Protein AF-A0A2H5ZM99-F1 (afdb_monomer_lite)

Sequence (221 aa):
MRLRAQGEVVAEQRIDRTLAVAEGAELVFDVREHPAGSQEWIVTVDEDNTIAESNKDNNLQRVPLRPEAPVVTGYTANEATGEIVVEWLPVLRARQYRVYRKSPVSSSFELWTVTTETEVRDARVAEAEQMVYRVTAVDTAGRESEPSSSVVVTSPPAAPTCTGDCDGNDAVTIDELLLGVNIALELRMLRDCSVFDATGDRAVTVDEILLAVSNALNGCP

Radius of gyration: 30.92 Å; chains: 1; bounding box: 66×34×94 Å

Structure (mmCIF, N/CA/C/O backbone):
data_AF-A0A2H5ZM99-F1
#
_entry.id   AF-A0A2H5ZM99-F1
#
loop_
_atom_site.group_PDB
_atom_site.id
_atom_site.type_symbol
_atom_site.label_atom_id
_atom_site.label_alt_id
_atom_site.label_comp_id
_atom_site.label_asym_id
_atom_site.label_entity_id
_atom_site.label_seq_id
_atom_site.pdbx_PDB_ins_code
_atom_site.Cartn_x
_atom_site.Cartn_y
_atom_site.Cartn_z
_atom_site.occupancy
_atom_site.B_iso_or_equiv
_atom_site.auth_seq_id
_atom_site.auth_comp_id
_atom_site.auth_asym_id
_atom_site.auth_atom_id
_atom_site.pdbx_PDB_model_num
ATOM 1 N N . MET A 1 1 ? 19.702 -18.806 -64.105 1.00 28.39 1 MET A N 1
ATOM 2 C CA . MET A 1 1 ? 19.146 -19.470 -62.907 1.00 28.39 1 MET A CA 1
ATOM 3 C C . MET A 1 1 ? 18.706 -18.365 -61.949 1.00 28.39 1 MET A C 1
ATOM 5 O O . MET A 1 1 ? 19.495 -17.458 -61.752 1.00 28.39 1 MET A O 1
ATOM 9 N N . ARG A 1 2 ? 17.419 -18.405 -61.551 1.00 25.66 2 ARG A N 1
ATOM 10 C CA . ARG A 1 2 ? 16.614 -17.613 -60.573 1.00 25.66 2 ARG A CA 1
ATOM 11 C C . ARG A 1 2 ? 17.374 -16.694 -59.580 1.00 25.66 2 ARG A C 1
ATOM 13 O O . ARG A 1 2 ? 18.443 -17.091 -59.155 1.00 25.66 2 ARG A O 1
ATOM 20 N N . LEU A 1 3 ? 16.871 -15.566 -59.051 1.00 23.30 3 LEU A N 1
ATOM 21 C CA . LEU A 1 3 ? 15.601 -14.805 -59.105 1.00 23.30 3 LEU A CA 1
ATOM 22 C C . LEU A 1 3 ? 15.834 -13.426 -58.418 1.00 23.30 3 LEU A C 1
ATOM 24 O O . LEU A 1 3 ? 16.760 -13.284 -57.630 1.00 23.30 3 LEU A O 1
ATOM 28 N N . ARG A 1 4 ? 14.975 -12.445 -58.730 1.00 32.97 4 ARG A N 1
ATOM 29 C CA . ARG A 1 4 ? 14.870 -11.074 -58.176 1.00 32.97 4 ARG A CA 1
ATOM 30 C C . ARG A 1 4 ? 14.599 -11.027 -56.657 1.00 32.97 4 ARG A C 1
ATOM 32 O O . ARG A 1 4 ? 13.906 -11.916 -56.179 1.00 32.97 4 ARG A O 1
ATOM 39 N N . ALA A 1 5 ? 14.934 -9.915 -55.988 1.00 28.06 5 ALA A N 1
ATOM 40 C CA . ALA A 1 5 ? 13.966 -8.891 -55.537 1.00 28.06 5 ALA A CA 1
ATOM 41 C C . ALA A 1 5 ? 14.681 -7.699 -54.866 1.00 28.06 5 ALA A C 1
ATOM 43 O O . ALA A 1 5 ? 15.526 -7.880 -53.997 1.00 28.06 5 ALA A O 1
ATOM 44 N N . GLN A 1 6 ? 14.337 -6.487 -55.307 1.00 41.19 6 GLN A N 1
ATOM 45 C CA . GLN A 1 6 ? 14.613 -5.234 -54.605 1.00 41.19 6 GLN A CA 1
ATOM 46 C C . GLN A 1 6 ? 13.765 -5.228 -53.325 1.00 41.19 6 GLN A C 1
ATOM 48 O O . GLN A 1 6 ? 12.549 -5.383 -53.420 1.00 41.19 6 GLN A O 1
ATOM 53 N N . GLY A 1 7 ? 14.397 -5.117 -52.156 1.00 30.64 7 GLY A N 1
ATOM 54 C CA . GLY A 1 7 ? 13.698 -4.929 -50.885 1.00 30.64 7 GLY A CA 1
ATOM 55 C C . GLY A 1 7 ? 13.264 -3.474 -50.744 1.00 30.64 7 GLY A C 1
ATOM 56 O O . GLY A 1 7 ? 14.087 -2.569 -50.850 1.00 30.64 7 GLY A O 1
ATOM 57 N N . GLU A 1 8 ? 11.965 -3.269 -50.572 1.00 30.25 8 GLU A N 1
ATOM 58 C CA . GLU A 1 8 ? 11.319 -1.980 -50.334 1.00 30.25 8 GLU A CA 1
ATOM 59 C C . GLU A 1 8 ? 11.557 -1.543 -48.879 1.00 30.25 8 GLU A C 1
ATOM 61 O O . GLU A 1 8 ? 11.412 -2.341 -47.953 1.00 30.25 8 GLU A O 1
ATOM 66 N N . VAL A 1 9 ? 11.969 -0.288 -48.679 1.00 30.58 9 VAL A N 1
ATOM 67 C CA . VAL A 1 9 ? 12.222 0.298 -47.354 1.00 30.58 9 VAL A CA 1
ATOM 68 C C . VAL A 1 9 ? 10.881 0.589 -46.682 1.00 30.58 9 VAL A C 1
ATOM 70 O O . VAL A 1 9 ? 10.095 1.374 -47.204 1.00 30.58 9 VAL A O 1
ATOM 73 N N . VAL A 1 10 ? 10.616 -0.039 -45.531 1.00 26.41 10 VAL A N 1
ATOM 74 C CA . VAL A 1 10 ? 9.292 0.016 -44.875 1.00 26.41 10 VAL A CA 1
ATOM 75 C C . VAL A 1 10 ? 9.225 1.016 -43.709 1.00 26.41 10 VAL A C 1
ATOM 77 O O . VAL A 1 10 ? 8.132 1.407 -43.314 1.00 26.41 10 VAL A O 1
ATOM 80 N N . ALA A 1 11 ? 10.362 1.483 -43.180 1.00 28.05 11 ALA A N 1
ATOM 81 C CA . ALA A 1 11 ? 10.431 2.637 -42.277 1.00 28.05 11 ALA A CA 1
ATOM 82 C C . ALA A 1 11 ? 11.878 3.131 -42.105 1.00 28.05 11 ALA A C 1
ATOM 84 O O . ALA A 1 11 ? 12.796 2.328 -41.953 1.00 28.05 11 ALA A O 1
ATOM 85 N N . GLU A 1 12 ? 12.060 4.450 -42.052 1.00 31.36 12 GLU A N 1
ATOM 86 C CA . GLU A 1 12 ? 13.298 5.104 -41.615 1.00 31.36 12 GLU A CA 1
ATOM 87 C C . GLU A 1 12 ? 13.069 5.734 -40.240 1.00 31.36 12 GLU A C 1
ATOM 89 O O . GLU A 1 12 ? 12.118 6.497 -40.054 1.00 31.36 12 GLU A O 1
ATOM 94 N N . GLN A 1 13 ? 13.946 5.459 -39.272 1.00 33.34 13 GLN A N 1
ATOM 95 C CA . GLN A 1 13 ? 13.941 6.174 -37.997 1.00 33.34 13 GLN A CA 1
ATOM 96 C C . GLN A 1 13 ? 15.233 6.974 -37.845 1.00 33.34 13 GLN A C 1
ATOM 98 O O . GLN A 1 13 ? 16.332 6.428 -37.784 1.00 33.34 13 GLN A O 1
ATOM 103 N N . ARG A 1 14 ? 15.079 8.301 -37.801 1.00 33.06 14 ARG A N 1
ATOM 104 C CA . ARG A 1 14 ? 16.175 9.266 -37.674 1.00 33.06 14 ARG A CA 1
ATOM 105 C C . ARG A 1 14 ? 16.726 9.203 -36.252 1.00 33.06 14 ARG A C 1
ATOM 107 O O . ARG A 1 14 ? 16.023 9.568 -35.313 1.00 33.06 14 ARG A O 1
ATOM 114 N N . ILE A 1 15 ? 17.971 8.762 -36.087 1.00 36.91 15 ILE A N 1
ATOM 115 C CA . ILE A 1 15 ? 18.668 8.909 -34.806 1.00 36.91 15 ILE A CA 1
ATOM 116 C C . ILE A 1 15 ? 19.190 10.345 -34.742 1.00 36.91 15 ILE A C 1
ATOM 118 O O . ILE A 1 15 ? 20.049 10.744 -35.528 1.00 36.91 15 ILE A O 1
ATOM 122 N N . ASP A 1 16 ? 18.612 11.137 -33.841 1.00 29.11 16 ASP A N 1
ATOM 123 C CA . ASP A 1 16 ? 19.018 12.519 -33.615 1.00 29.11 16 ASP A CA 1
ATOM 124 C C . ASP A 1 16 ? 20.405 12.558 -32.950 1.00 29.11 16 ASP A C 1
ATOM 126 O O . ASP A 1 16 ? 20.686 11.815 -32.006 1.00 29.11 16 ASP A O 1
ATOM 130 N N . ARG A 1 17 ? 21.281 13.447 -33.433 1.00 35.59 17 ARG A N 1
ATOM 131 C CA . ARG A 1 17 ? 22.669 13.603 -32.955 1.00 35.59 17 ARG A CA 1
ATOM 132 C C . ARG A 1 17 ? 22.750 13.926 -31.462 1.00 35.59 17 ARG A C 1
ATOM 134 O O . ARG A 1 17 ? 23.799 13.743 -30.852 1.00 35.59 17 ARG A O 1
ATOM 141 N N . THR A 1 18 ? 21.662 14.404 -30.874 1.00 33.00 18 THR A N 1
ATOM 142 C CA . THR A 1 18 ? 21.612 14.850 -29.480 1.00 33.00 18 THR A CA 1
ATOM 143 C C . THR A 1 18 ? 21.646 13.702 -28.463 1.00 33.00 18 THR A C 1
ATOM 145 O O . THR A 1 18 ? 21.941 13.939 -27.298 1.00 33.00 18 THR A O 1
ATOM 148 N N . LEU A 1 19 ? 21.452 12.448 -28.891 1.00 34.81 19 LEU A N 1
ATOM 149 C CA . LEU A 1 19 ? 21.652 11.263 -28.040 1.00 34.81 19 LEU A CA 1
ATOM 150 C C . LEU A 1 19 ? 23.131 10.844 -27.901 1.00 34.81 19 LEU A C 1
ATOM 152 O O . LEU A 1 19 ? 23.431 9.882 -27.202 1.00 34.81 19 LEU A O 1
ATOM 156 N N . ALA A 1 20 ? 24.068 11.565 -28.530 1.00 35.84 20 ALA A N 1
ATOM 157 C CA . ALA A 1 20 ? 25.496 11.235 -28.524 1.00 35.84 20 ALA A CA 1
ATOM 158 C C . ALA A 1 20 ? 26.288 11.781 -27.318 1.00 35.84 20 ALA A C 1
ATOM 160 O O . ALA A 1 20 ? 27.516 11.730 -27.330 1.00 35.84 20 ALA A O 1
ATOM 161 N N . VAL A 1 21 ? 25.635 12.310 -26.278 1.00 35.81 21 VAL A N 1
ATOM 162 C CA . VAL A 1 21 ? 26.346 12.792 -25.081 1.00 35.81 21 VAL A CA 1
ATOM 163 C C . VAL A 1 21 ? 25.650 12.325 -23.804 1.00 35.81 21 VAL A C 1
ATOM 165 O O . VAL A 1 21 ? 25.076 13.111 -23.060 1.00 35.81 21 VAL A O 1
ATOM 168 N N . ALA A 1 22 ? 25.735 11.025 -23.536 1.00 32.59 22 ALA A N 1
ATOM 169 C CA . ALA A 1 22 ? 25.641 10.494 -22.182 1.00 32.59 22 ALA A CA 1
ATOM 170 C C . ALA A 1 22 ? 26.851 9.575 -21.953 1.00 32.59 22 ALA A C 1
ATOM 172 O O . ALA A 1 22 ? 26.945 8.490 -22.513 1.00 32.59 22 ALA A O 1
ATOM 173 N N . GLU A 1 23 ? 27.811 10.119 -21.205 1.00 36.12 23 GLU A N 1
ATOM 174 C CA . GLU A 1 23 ? 28.954 9.475 -20.547 1.00 36.12 23 GLU A CA 1
ATOM 175 C C . GLU A 1 23 ? 29.784 8.448 -21.349 1.00 36.12 23 GLU A C 1
ATOM 177 O O . GLU A 1 23 ? 29.642 7.235 -21.232 1.00 36.12 23 GLU A O 1
ATOM 182 N N . GLY A 1 24 ? 30.800 8.963 -22.053 1.00 33.97 24 GLY A N 1
ATOM 183 C CA . GLY A 1 24 ? 32.116 8.309 -22.097 1.00 33.97 24 GLY A CA 1
ATOM 184 C C . GLY A 1 24 ? 32.395 7.278 -23.194 1.00 33.97 24 GLY A C 1
ATOM 185 O O . GLY A 1 24 ? 33.482 6.703 -23.183 1.00 33.97 24 GLY A O 1
ATOM 186 N N . ALA A 1 25 ? 31.500 7.056 -24.157 1.00 30.19 25 ALA A N 1
ATOM 187 C CA . ALA A 1 25 ? 31.782 6.188 -25.303 1.00 30.19 25 ALA A CA 1
ATOM 188 C C . ALA A 1 25 ? 32.231 7.001 -26.530 1.00 30.19 25 ALA A C 1
ATOM 190 O O . ALA A 1 25 ? 31.422 7.614 -27.224 1.00 30.19 25 ALA A O 1
ATOM 191 N N . GLU A 1 26 ? 33.532 6.989 -26.821 1.00 28.53 26 GLU A N 1
ATOM 192 C CA . GLU A 1 26 ? 34.052 7.428 -28.116 1.00 28.53 26 GLU A CA 1
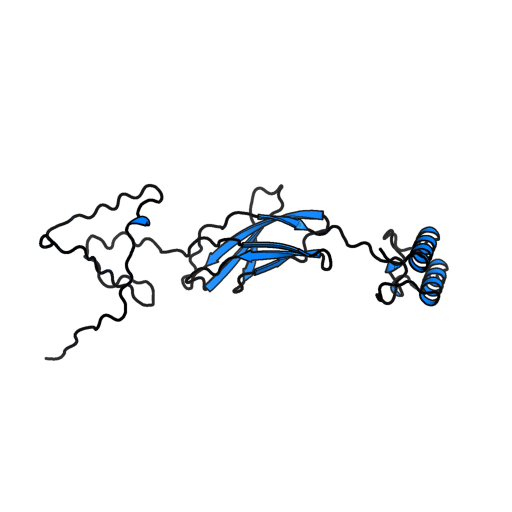ATOM 193 C C . GLU A 1 26 ? 33.723 6.346 -29.157 1.00 28.53 26 GLU A C 1
ATOM 195 O O . GLU A 1 26 ? 34.323 5.271 -29.180 1.00 28.53 26 GLU A O 1
ATOM 200 N N . LEU A 1 27 ? 32.718 6.598 -29.999 1.00 31.20 27 LEU A N 1
ATOM 201 C CA . LEU A 1 27 ? 32.435 5.759 -31.163 1.00 31.20 27 LEU A CA 1
ATOM 202 C C . LEU A 1 27 ? 33.527 6.006 -32.214 1.00 31.20 27 LEU A C 1
ATOM 204 O O . LEU A 1 27 ? 33.481 6.992 -32.950 1.00 31.20 27 LEU A O 1
ATOM 208 N N . VAL A 1 28 ? 34.522 5.120 -32.282 1.00 27.59 28 VAL A N 1
ATOM 209 C CA . VAL A 1 28 ? 35.563 5.166 -33.317 1.00 27.59 28 VAL A CA 1
ATOM 210 C C . VAL A 1 28 ? 35.053 4.442 -34.563 1.00 27.59 28 VAL A C 1
ATOM 212 O O . VAL A 1 28 ? 34.993 3.215 -34.604 1.00 27.59 28 VAL A O 1
ATOM 215 N N . PHE A 1 29 ? 34.683 5.203 -35.591 1.00 34.53 29 PHE A N 1
ATOM 216 C CA . PHE A 1 29 ? 34.381 4.674 -36.922 1.00 34.53 29 PHE A CA 1
ATOM 217 C C . PHE A 1 29 ? 35.650 4.734 -37.783 1.00 34.53 29 PHE A C 1
ATOM 219 O O . PHE A 1 29 ? 36.153 5.826 -38.045 1.00 34.53 29 PHE A O 1
ATOM 226 N N . ASP A 1 30 ? 36.167 3.593 -38.253 1.00 29.06 30 ASP A N 1
ATOM 227 C CA . ASP A 1 30 ? 37.223 3.591 -39.276 1.00 29.06 30 ASP A CA 1
ATOM 228 C C . ASP A 1 30 ? 36.573 3.774 -40.656 1.00 29.06 30 ASP A C 1
ATOM 230 O O . ASP A 1 30 ? 35.928 2.878 -41.209 1.00 29.06 30 ASP A O 1
ATOM 234 N N . VAL A 1 31 ? 36.663 4.998 -41.177 1.00 30.84 31 VAL A N 1
ATOM 235 C CA . VAL A 1 31 ? 36.122 5.376 -42.481 1.00 30.84 31 VAL A CA 1
ATOM 236 C C . VAL A 1 31 ? 37.139 4.997 -43.547 1.00 30.84 31 VAL A C 1
ATOM 238 O O . VAL A 1 31 ? 38.090 5.737 -43.801 1.00 30.84 31 VAL A O 1
ATOM 241 N N . ARG A 1 32 ? 36.906 3.889 -44.251 1.00 32.72 32 ARG A N 1
ATOM 242 C CA . ARG A 1 32 ? 37.523 3.688 -45.566 1.00 32.72 32 ARG A CA 1
ATOM 243 C C . ARG A 1 32 ? 36.476 3.772 -46.669 1.00 32.72 32 ARG A C 1
ATOM 245 O O . ARG A 1 32 ? 35.828 2.799 -47.024 1.00 32.72 32 ARG A O 1
ATOM 252 N N . GLU A 1 33 ? 36.392 5.015 -47.147 1.00 35.78 33 GLU A N 1
ATOM 253 C CA . GLU A 1 33 ? 35.831 5.531 -48.400 1.00 35.78 33 GLU A CA 1
ATOM 254 C C . GLU A 1 33 ? 34.309 5.446 -48.589 1.00 35.78 33 GLU A C 1
ATOM 256 O O . GLU A 1 33 ? 33.767 4.502 -49.154 1.00 35.78 33 GLU A O 1
ATOM 261 N N . HIS A 1 34 ? 33.642 6.546 -48.221 1.00 40.50 34 HIS A N 1
ATOM 262 C CA . HIS A 1 34 ? 32.368 6.963 -48.809 1.00 40.50 34 HIS A CA 1
ATOM 263 C C . HIS A 1 34 ? 32.570 8.255 -49.626 1.00 40.50 34 HIS A C 1
ATOM 265 O O . HIS A 1 34 ? 33.404 9.086 -49.244 1.00 40.50 34 HIS A O 1
ATOM 271 N N . PRO A 1 35 ? 31.829 8.464 -50.733 1.00 35.66 35 PRO A N 1
ATOM 272 C CA . PRO A 1 35 ? 31.931 9.675 -51.540 1.00 35.66 35 PRO A CA 1
ATOM 273 C C . PRO A 1 35 ? 31.523 10.889 -50.703 1.00 35.66 35 PRO A C 1
ATOM 275 O O . PRO A 1 35 ? 30.519 10.858 -49.990 1.00 35.66 35 PRO A O 1
ATOM 278 N N . ALA A 1 36 ? 32.304 11.964 -50.787 1.00 33.16 36 ALA A N 1
ATOM 279 C CA . ALA A 1 36 ? 32.058 13.188 -50.040 1.00 33.16 36 ALA A CA 1
ATOM 280 C C . ALA A 1 36 ? 30.646 13.739 -50.323 1.00 33.16 36 ALA A C 1
ATOM 282 O O . ALA A 1 36 ? 30.368 14.183 -51.436 1.00 33.16 36 ALA A O 1
ATOM 283 N N . GLY A 1 37 ? 29.768 13.727 -49.313 1.00 39.06 37 GLY A N 1
ATOM 284 C CA . GLY A 1 37 ? 28.497 14.459 -49.352 1.00 39.06 37 GLY A CA 1
ATOM 285 C C . GLY A 1 37 ? 27.256 13.752 -48.801 1.00 39.06 37 GLY A C 1
ATOM 286 O O . GLY A 1 37 ? 26.262 14.436 -48.579 1.00 39.06 37 GLY A O 1
ATOM 287 N N . SER A 1 38 ? 27.273 12.442 -48.535 1.00 36.78 38 SER A N 1
ATOM 288 C CA . SER A 1 38 ? 26.118 11.751 -47.933 1.00 36.78 38 SER A CA 1
ATOM 289 C C . SER A 1 38 ? 26.204 11.733 -46.400 1.00 36.78 38 SER A C 1
ATOM 291 O O . SER A 1 38 ? 27.164 11.205 -45.842 1.00 36.78 38 SER A O 1
ATOM 293 N N . GLN A 1 39 ? 25.201 12.295 -45.716 1.00 31.73 39 GLN A N 1
ATOM 294 C CA . GLN A 1 39 ? 25.061 12.287 -44.248 1.00 31.73 39 GLN A CA 1
ATOM 295 C C . GLN A 1 39 ? 24.156 11.150 -43.735 1.00 31.73 39 GLN A C 1
ATOM 297 O O . GLN A 1 39 ? 23.543 11.285 -42.679 1.00 31.73 39 GLN A O 1
ATOM 302 N N . GLU A 1 40 ? 24.040 10.043 -44.465 1.00 31.53 40 GLU A N 1
ATOM 303 C CA . GLU A 1 40 ? 23.114 8.961 -44.118 1.00 31.53 40 GLU A CA 1
ATOM 304 C C . GLU A 1 40 ? 23.852 7.646 -43.881 1.00 31.53 40 GLU A C 1
ATOM 306 O O . GLU A 1 40 ? 24.655 7.203 -44.702 1.00 31.53 40 GLU A O 1
ATOM 311 N N . TRP A 1 41 ? 23.553 7.033 -42.736 1.00 35.66 41 TRP A N 1
ATOM 312 C CA . TRP A 1 41 ? 23.973 5.689 -42.364 1.00 35.66 41 TRP A CA 1
ATOM 313 C C . TRP A 1 41 ? 22.708 4.844 -42.218 1.00 35.66 41 TRP A C 1
ATOM 315 O O . TRP A 1 41 ? 21.824 5.206 -41.443 1.00 35.66 41 TRP A O 1
ATOM 325 N N . ILE A 1 42 ? 22.613 3.731 -42.948 1.00 34.03 42 ILE A N 1
ATOM 326 C CA . ILE A 1 42 ? 21.474 2.807 -42.864 1.00 34.03 42 ILE A CA 1
ATOM 327 C C . ILE A 1 42 ? 21.906 1.600 -42.030 1.00 34.03 42 ILE A C 1
ATOM 329 O O . ILE A 1 42 ? 22.792 0.848 -42.431 1.00 34.03 42 ILE A O 1
ATOM 333 N N . VAL A 1 43 ? 21.274 1.411 -40.871 1.00 39.19 43 VAL A N 1
ATOM 334 C CA . VAL A 1 43 ? 21.374 0.181 -40.075 1.00 39.19 43 VAL A CA 1
ATOM 335 C C . VAL A 1 43 ? 20.012 -0.500 -40.125 1.00 39.19 43 VAL A C 1
ATOM 337 O O . VAL A 1 43 ? 19.015 0.093 -39.722 1.00 39.19 43 VAL A O 1
ATOM 340 N N . THR A 1 44 ? 19.969 -1.738 -40.619 1.00 33.47 44 THR A N 1
ATOM 341 C CA . THR A 1 44 ? 18.736 -2.539 -40.665 1.00 33.47 44 THR A CA 1
ATOM 342 C C . THR A 1 44 ? 18.712 -3.466 -39.451 1.00 33.47 44 THR A C 1
ATOM 344 O O . THR A 1 44 ? 19.674 -4.200 -39.216 1.00 33.47 44 THR A O 1
ATOM 347 N N . VAL A 1 45 ? 17.644 -3.394 -38.655 1.00 37.16 45 VAL A N 1
ATOM 348 C CA . VAL A 1 45 ? 17.425 -4.221 -37.459 1.00 37.16 45 VAL A CA 1
ATOM 349 C C . VAL A 1 45 ? 16.189 -5.080 -37.711 1.00 37.16 45 VAL A C 1
ATOM 351 O O . VAL A 1 45 ? 15.128 -4.529 -37.999 1.00 37.16 45 VAL A O 1
ATOM 354 N N . ASP A 1 46 ? 16.320 -6.403 -37.615 1.00 35.22 46 ASP A N 1
ATOM 355 C CA . ASP A 1 46 ? 15.196 -7.328 -37.825 1.00 35.22 46 ASP A CA 1
ATOM 356 C C . ASP A 1 46 ? 14.198 -7.307 -36.645 1.00 35.22 46 ASP A C 1
ATOM 358 O O . ASP A 1 46 ? 14.517 -6.801 -35.564 1.00 35.22 46 ASP A O 1
ATOM 362 N N . GLU A 1 47 ? 13.008 -7.909 -36.818 1.00 35.59 47 GLU A N 1
ATOM 363 C CA . GLU A 1 47 ? 11.944 -8.008 -35.790 1.00 35.59 47 GLU A CA 1
ATOM 364 C C . GLU A 1 47 ? 12.430 -8.631 -34.463 1.00 35.59 47 GLU A C 1
ATOM 366 O O . GLU A 1 47 ? 11.929 -8.289 -33.391 1.00 35.59 47 GLU A O 1
ATOM 371 N N . ASP A 1 48 ? 13.482 -9.452 -34.527 1.00 36.12 48 ASP A N 1
ATOM 372 C CA . ASP A 1 48 ? 14.118 -10.120 -33.386 1.00 36.12 48 ASP A CA 1
ATOM 373 C C . ASP A 1 48 ? 15.322 -9.351 -32.805 1.00 36.12 48 ASP A C 1
ATOM 375 O O . ASP A 1 48 ? 16.079 -9.872 -31.980 1.00 36.12 48 ASP A O 1
ATOM 379 N N . ASN A 1 49 ? 15.540 -8.100 -33.225 1.00 40.50 49 ASN A N 1
ATOM 380 C CA . ASN A 1 49 ? 16.670 -7.267 -32.803 1.00 40.50 49 ASN A CA 1
ATOM 381 C C . ASN A 1 49 ? 18.045 -7.890 -33.141 1.00 40.50 49 ASN A C 1
ATOM 383 O O . ASN A 1 49 ? 19.045 -7.679 -32.441 1.00 40.50 49 ASN A O 1
ATOM 387 N N . THR A 1 50 ? 18.107 -8.661 -34.229 1.00 37.59 50 THR A N 1
ATOM 388 C CA . THR A 1 50 ? 19.345 -9.171 -34.820 1.00 37.59 50 THR A CA 1
ATOM 389 C C . THR A 1 50 ? 19.839 -8.235 -35.920 1.00 37.59 50 THR A C 1
ATOM 391 O O . THR A 1 50 ? 19.087 -7.831 -36.797 1.00 37.59 50 THR A O 1
ATOM 394 N N . ILE A 1 51 ? 21.123 -7.870 -35.860 1.00 42.44 51 ILE A N 1
ATOM 395 C CA . ILE A 1 51 ? 21.813 -7.141 -36.933 1.00 42.44 51 ILE A CA 1
ATOM 396 C C . ILE A 1 51 ? 22.202 -8.178 -37.992 1.00 42.44 51 ILE A C 1
ATOM 398 O O . ILE A 1 51 ? 23.101 -8.987 -37.734 1.00 42.44 51 ILE A O 1
ATOM 402 N N . ALA A 1 52 ? 21.504 -8.201 -39.131 1.00 38.62 52 ALA A N 1
ATOM 403 C CA . ALA A 1 52 ? 21.748 -9.197 -40.173 1.00 38.62 52 ALA A CA 1
ATOM 404 C C . ALA A 1 52 ? 22.977 -8.883 -41.033 1.00 38.62 52 ALA A C 1
ATOM 406 O O . ALA A 1 52 ? 23.713 -9.809 -41.357 1.00 38.62 52 ALA A O 1
ATOM 407 N N . GLU A 1 53 ? 23.290 -7.620 -41.341 1.00 39.22 53 GLU A N 1
ATOM 408 C CA . GLU A 1 53 ? 24.482 -7.304 -42.142 1.00 39.22 53 GLU A CA 1
ATOM 409 C C . GLU A 1 53 ? 25.146 -5.992 -41.701 1.00 39.22 53 GLU A C 1
ATOM 411 O O . GLU A 1 53 ? 24.759 -4.895 -42.090 1.00 39.22 53 GLU A O 1
ATOM 416 N N . SER A 1 54 ? 26.195 -6.126 -40.887 1.00 36.28 54 SER A N 1
ATOM 417 C CA . SER A 1 54 ? 27.244 -5.120 -40.713 1.00 36.28 54 SER A CA 1
ATOM 418 C C . SER A 1 54 ? 28.578 -5.818 -40.974 1.00 36.28 54 SER A C 1
ATOM 420 O O . SER A 1 54 ? 28.750 -6.987 -40.614 1.00 36.28 54 SER A O 1
ATOM 422 N N . ASN A 1 55 ? 29.469 -5.133 -41.688 1.00 38.38 55 ASN A N 1
ATOM 423 C CA . ASN A 1 55 ? 30.767 -5.610 -42.167 1.00 38.38 55 ASN A CA 1
ATOM 424 C C . ASN A 1 55 ? 31.532 -6.487 -41.139 1.00 38.38 55 ASN A C 1
ATOM 426 O O . ASN A 1 55 ? 31.435 -6.328 -39.923 1.00 38.38 55 ASN A O 1
ATOM 430 N N . LYS A 1 56 ? 32.297 -7.464 -41.644 1.00 41.56 56 LYS A N 1
ATOM 431 C CA . LYS A 1 56 ? 32.895 -8.565 -40.859 1.00 41.56 56 LYS A CA 1
ATOM 432 C C . LYS A 1 56 ? 33.798 -8.136 -39.689 1.00 41.56 56 LYS A C 1
ATOM 434 O O . LYS A 1 56 ? 34.030 -8.963 -38.812 1.00 41.56 56 LYS A O 1
ATOM 439 N N . ASP A 1 57 ? 34.226 -6.874 -39.648 1.00 42.50 57 ASP A N 1
ATOM 440 C CA . ASP A 1 57 ? 35.128 -6.336 -38.627 1.00 42.50 57 ASP A CA 1
ATOM 441 C C . ASP A 1 57 ? 34.454 -5.370 -37.623 1.00 42.50 57 ASP A C 1
ATOM 443 O O . ASP A 1 57 ? 35.026 -5.129 -36.565 1.00 42.50 57 ASP A O 1
ATOM 447 N N . ASN A 1 58 ? 33.222 -4.881 -37.861 1.00 40.03 58 ASN A N 1
ATOM 448 C CA . ASN A 1 58 ? 32.473 -4.043 -36.895 1.00 40.03 58 ASN A CA 1
ATOM 449 C C . ASN A 1 58 ? 31.359 -4.811 -36.154 1.00 40.03 58 ASN A C 1
ATOM 451 O O . ASN A 1 58 ? 30.589 -4.248 -35.382 1.00 40.03 58 ASN A O 1
ATOM 455 N N . ASN A 1 59 ? 31.258 -6.123 -36.371 1.00 41.44 59 ASN A N 1
ATOM 456 C CA . ASN A 1 59 ? 30.211 -6.961 -35.780 1.00 41.44 59 ASN A CA 1
ATOM 457 C C . ASN A 1 59 ? 30.620 -7.600 -34.431 1.00 41.44 59 ASN A C 1
ATOM 459 O O . ASN A 1 59 ? 29.967 -8.531 -33.957 1.00 41.44 59 ASN A O 1
ATOM 463 N N . LEU A 1 60 ? 31.714 -7.134 -33.811 1.00 40.69 60 LEU A N 1
ATOM 464 C CA . LEU A 1 60 ? 32.261 -7.714 -32.575 1.00 40.69 60 LEU A CA 1
ATOM 465 C C . LEU A 1 60 ? 31.760 -7.063 -31.278 1.00 40.69 60 LEU A C 1
ATOM 467 O O . LEU A 1 60 ? 31.993 -7.620 -30.207 1.00 40.69 60 LEU A O 1
ATOM 471 N N . GLN A 1 61 ? 31.009 -5.961 -31.336 1.00 39.06 61 GLN A N 1
ATOM 472 C CA . GLN A 1 61 ? 30.297 -5.440 -30.166 1.00 39.06 61 GLN A CA 1
ATOM 473 C C . GLN A 1 61 ? 28.793 -5.399 -30.413 1.00 39.06 61 GLN A C 1
ATOM 475 O O . GLN A 1 61 ? 28.208 -4.393 -30.802 1.00 39.06 61 GLN A O 1
ATOM 480 N N . ARG A 1 62 ? 28.136 -6.518 -30.104 1.00 46.16 62 ARG A N 1
ATOM 481 C CA . ARG A 1 62 ? 26.708 -6.497 -29.793 1.00 46.16 62 ARG A CA 1
ATOM 482 C C . ARG A 1 62 ? 26.552 -5.828 -28.432 1.00 46.16 62 ARG A C 1
ATOM 484 O O . ARG A 1 62 ? 26.706 -6.496 -27.415 1.00 46.16 62 ARG A O 1
ATOM 491 N N . VAL A 1 63 ? 26.256 -4.530 -28.400 1.00 48.78 63 VAL A N 1
ATOM 492 C CA . VAL A 1 63 ? 25.718 -3.908 -27.184 1.00 48.78 63 VAL A CA 1
ATOM 493 C C . VAL A 1 63 ? 24.289 -4.430 -27.034 1.00 48.78 63 VAL A C 1
ATOM 495 O O . VAL A 1 63 ? 23.458 -4.175 -27.910 1.00 48.78 63 VAL A O 1
ATOM 498 N N . PRO A 1 64 ? 23.966 -5.215 -25.992 1.00 52.81 64 PRO A N 1
ATOM 499 C CA . PRO A 1 64 ? 22.597 -5.648 -25.783 1.00 52.81 64 PRO A CA 1
ATOM 500 C C . PRO A 1 64 ? 21.768 -4.404 -25.468 1.00 52.81 64 PRO A C 1
ATOM 502 O O . PRO A 1 64 ? 21.935 -3.809 -24.406 1.00 52.81 64 PRO A O 1
ATOM 505 N N . LEU A 1 65 ? 20.886 -4.012 -26.388 1.00 67.31 65 LEU A N 1
ATOM 506 C CA . LEU A 1 65 ? 19.894 -2.971 -26.132 1.00 67.31 65 LEU A CA 1
ATOM 507 C C . LEU A 1 65 ? 18.957 -3.469 -25.023 1.00 67.31 65 LEU A C 1
ATOM 509 O O . LEU A 1 65 ? 18.091 -4.302 -25.277 1.00 67.31 65 LEU A O 1
ATOM 513 N N . ARG A 1 66 ? 19.190 -3.032 -23.785 1.00 80.88 66 ARG A N 1
ATOM 514 C CA . ARG A 1 66 ? 18.259 -3.220 -22.665 1.00 80.88 66 ARG A CA 1
ATOM 515 C C . ARG A 1 66 ? 17.126 -2.192 -22.787 1.00 80.88 66 ARG A C 1
ATOM 517 O O . ARG A 1 66 ? 17.341 -1.153 -23.414 1.00 80.88 66 ARG A O 1
ATOM 524 N N . PRO A 1 67 ? 15.946 -2.447 -22.200 1.00 88.81 67 PRO A N 1
ATOM 525 C CA . PRO A 1 67 ? 14.932 -1.409 -22.042 1.00 88.81 67 PRO A CA 1
ATOM 526 C C . PRO A 1 67 ? 15.479 -0.200 -21.280 1.00 88.81 67 PRO A C 1
ATOM 528 O O . PRO A 1 67 ? 16.406 -0.332 -20.475 1.00 88.81 67 PRO A O 1
ATOM 531 N N . GLU A 1 68 ? 14.872 0.963 -21.498 1.00 88.69 68 GLU A N 1
ATOM 532 C CA . GLU A 1 68 ? 15.148 2.152 -20.692 1.00 88.69 68 GLU A CA 1
ATOM 533 C C . GLU A 1 68 ? 14.678 1.953 -19.244 1.00 88.69 68 GLU A C 1
ATOM 535 O O . GLU A 1 68 ? 13.760 1.172 -18.968 1.00 88.69 68 GLU A O 1
ATOM 540 N N . ALA A 1 69 ? 15.321 2.652 -18.306 1.00 95.50 69 ALA A N 1
ATOM 541 C CA . ALA A 1 69 ? 14.883 2.653 -16.917 1.00 95.50 69 ALA A CA 1
ATOM 542 C C . ALA A 1 69 ? 13.467 3.258 -16.818 1.00 95.50 69 ALA A C 1
ATOM 544 O O . ALA A 1 69 ? 13.231 4.333 -17.376 1.00 95.50 69 ALA A O 1
ATOM 545 N N . PRO A 1 70 ? 12.522 2.615 -16.108 1.00 98.00 70 PRO A N 1
ATOM 546 C CA . PRO A 1 70 ? 11.202 3.189 -15.881 1.00 98.00 70 PRO A CA 1
ATOM 547 C C . PRO A 1 70 ? 11.273 4.549 -15.178 1.00 98.00 70 PRO A C 1
ATOM 549 O O . PRO A 1 70 ? 12.094 4.763 -14.283 1.00 98.00 70 PRO A O 1
ATOM 552 N N . VAL A 1 71 ? 10.352 5.445 -15.531 1.00 97.69 71 VAL A N 1
ATOM 553 C CA . VAL A 1 71 ? 10.168 6.731 -14.849 1.00 97.69 71 VAL A CA 1
ATOM 554 C C . VAL A 1 71 ? 8.945 6.624 -13.949 1.00 97.69 71 VAL A C 1
ATOM 556 O O . VAL A 1 71 ? 7.826 6.525 -14.448 1.00 97.69 71 VAL A O 1
ATOM 559 N N . VAL A 1 72 ? 9.160 6.636 -12.632 1.00 98.00 72 VAL A N 1
ATOM 560 C CA . VAL A 1 72 ? 8.072 6.678 -11.643 1.00 98.00 72 VAL A CA 1
ATOM 561 C C . VAL A 1 72 ? 7.394 8.045 -11.723 1.00 98.00 72 VAL A C 1
ATOM 563 O O . VAL A 1 72 ? 8.054 9.074 -11.587 1.00 98.00 72 VAL A O 1
ATOM 566 N N . THR A 1 73 ? 6.088 8.056 -11.975 1.00 96.88 73 THR A N 1
ATOM 567 C CA . THR A 1 73 ? 5.286 9.274 -12.181 1.00 96.88 73 THR A CA 1
ATOM 568 C C . THR A 1 73 ? 4.513 9.686 -10.948 1.00 96.88 73 THR A C 1
ATOM 570 O O . THR A 1 73 ? 4.202 10.865 -10.789 1.00 96.88 73 THR A O 1
ATOM 573 N N . GLY A 1 74 ? 4.205 8.728 -10.080 1.00 93.69 74 GLY A N 1
ATOM 574 C CA . GLY A 1 74 ? 3.385 8.964 -8.911 1.00 93.69 74 GLY A CA 1
ATOM 575 C C . GLY A 1 74 ? 3.535 7.862 -7.881 1.00 93.69 74 GLY A C 1
ATOM 576 O O . GLY A 1 74 ? 3.910 6.727 -8.181 1.00 93.69 74 GLY A O 1
ATOM 577 N N . TYR A 1 75 ? 3.238 8.230 -6.646 1.00 96.00 75 TYR A N 1
ATOM 578 C CA . TYR A 1 75 ? 2.947 7.291 -5.584 1.00 96.00 75 TYR A CA 1
ATOM 579 C C . TYR A 1 75 ? 1.851 7.885 -4.706 1.00 96.00 75 TYR A C 1
ATOM 581 O O . TYR A 1 75 ? 1.777 9.104 -4.534 1.00 96.00 75 TYR A O 1
ATOM 589 N N . THR A 1 76 ? 0.994 7.032 -4.162 1.00 94.56 76 THR A N 1
ATOM 590 C CA . THR A 1 76 ? -0.056 7.430 -3.223 1.00 94.56 76 THR A CA 1
ATOM 591 C C . THR A 1 76 ? -0.089 6.472 -2.042 1.00 94.56 76 THR A C 1
ATOM 593 O O . THR A 1 76 ? 0.331 5.322 -2.147 1.00 94.56 76 THR A O 1
ATOM 596 N N . ALA A 1 77 ? -0.560 6.979 -0.911 1.00 93.38 77 ALA A N 1
ATOM 597 C CA . ALA A 1 77 ? -0.864 6.230 0.295 1.00 93.38 77 ALA A CA 1
ATOM 598 C C . ALA A 1 77 ? -2.359 6.442 0.554 1.00 93.38 77 ALA A C 1
ATOM 600 O O . ALA A 1 77 ? -2.783 7.566 0.819 1.00 93.38 77 ALA A O 1
ATOM 601 N N . ASN A 1 78 ? -3.167 5.403 0.365 1.00 87.88 78 ASN A N 1
ATOM 602 C CA . ASN A 1 78 ? -4.616 5.492 0.472 1.00 87.88 78 ASN A CA 1
ATOM 603 C C . ASN A 1 78 ? -5.039 5.375 1.938 1.00 87.88 78 ASN A C 1
ATOM 605 O O . ASN A 1 78 ? -4.983 4.290 2.505 1.00 87.88 78 ASN A O 1
ATOM 609 N N . GLU A 1 79 ? -5.489 6.476 2.536 1.00 84.88 79 GLU A N 1
ATOM 610 C CA . GLU A 1 79 ? -5.915 6.519 3.943 1.00 84.88 79 GLU A CA 1
ATOM 611 C C . GLU A 1 79 ? -7.144 5.646 4.242 1.00 84.88 79 GLU A C 1
ATOM 613 O O . GLU A 1 79 ? -7.297 5.184 5.365 1.00 84.88 79 GLU A O 1
ATOM 618 N N . ALA A 1 80 ? -7.996 5.373 3.248 1.00 78.00 80 ALA A N 1
ATOM 619 C CA . ALA A 1 80 ? -9.187 4.545 3.436 1.00 78.00 80 ALA A CA 1
ATOM 620 C C . ALA A 1 80 ? -8.880 3.041 3.400 1.00 78.00 80 ALA A C 1
ATOM 622 O O . ALA A 1 80 ? -9.566 2.257 4.049 1.00 78.00 80 ALA A O 1
ATOM 623 N N . THR A 1 81 ? -7.883 2.622 2.614 1.00 80.25 81 THR A N 1
ATOM 624 C CA . THR A 1 81 ? -7.554 1.194 2.436 1.00 80.25 81 THR A CA 1
ATOM 625 C C . THR A 1 81 ? -6.233 0.775 3.078 1.00 80.25 81 THR A C 1
ATOM 627 O O . THR A 1 81 ? -5.959 -0.419 3.152 1.00 80.25 81 THR A O 1
ATOM 630 N N . GLY A 1 82 ? -5.395 1.725 3.504 1.00 82.38 82 GLY A N 1
ATOM 631 C CA . GLY A 1 82 ? -4.026 1.475 3.970 1.00 82.38 82 GLY A CA 1
ATOM 632 C C . GLY A 1 82 ? -3.032 1.148 2.844 1.00 82.38 82 GLY A C 1
ATOM 633 O O . GLY A 1 82 ? -1.861 0.875 3.101 1.00 82.38 82 GLY A O 1
ATOM 634 N N . GLU A 1 83 ? -3.462 1.161 1.578 1.00 90.94 83 GLU A N 1
ATOM 635 C CA . GLU A 1 83 ? -2.647 0.688 0.456 1.00 90.94 83 GLU A CA 1
ATOM 636 C C . GLU A 1 83 ? -1.682 1.753 -0.070 1.00 90.94 83 GLU A C 1
ATOM 638 O O . GLU A 1 83 ? -2.059 2.903 -0.303 1.00 90.94 83 GLU A O 1
ATOM 643 N N . ILE A 1 84 ? -0.447 1.345 -0.367 1.00 95.69 84 ILE A N 1
ATOM 644 C CA . ILE A 1 84 ? 0.489 2.161 -1.146 1.00 95.69 84 ILE A CA 1
ATOM 645 C C . ILE A 1 84 ? 0.355 1.810 -2.628 1.00 95.69 84 ILE A C 1
ATOM 647 O O . ILE A 1 84 ? 0.459 0.644 -3.000 1.00 95.69 84 ILE A O 1
ATOM 651 N N . VAL A 1 85 ? 0.196 2.812 -3.490 1.00 96.88 85 VAL A N 1
ATOM 652 C CA . VAL A 1 85 ? 0.224 2.647 -4.950 1.00 96.88 85 VAL A CA 1
ATOM 653 C C . VAL A 1 85 ? 1.470 3.323 -5.503 1.00 96.88 85 VAL A C 1
ATOM 655 O O . VAL A 1 85 ? 1.765 4.455 -5.129 1.00 96.88 85 VAL A O 1
ATOM 658 N N . VAL A 1 86 ? 2.198 2.654 -6.396 1.00 98.31 86 VAL A N 1
ATOM 659 C CA . VAL A 1 86 ? 3.334 3.236 -7.133 1.00 98.31 86 VAL A CA 1
ATOM 660 C C . VAL A 1 86 ? 3.084 3.074 -8.626 1.00 98.31 86 VAL A C 1
ATOM 662 O O . VAL A 1 86 ? 2.780 1.973 -9.078 1.00 98.31 86 VAL A O 1
ATOM 665 N N . GLU A 1 87 ? 3.239 4.158 -9.382 1.00 98.38 87 GLU A N 1
ATOM 666 C CA . GLU A 1 87 ? 2.905 4.247 -10.808 1.00 98.38 87 GLU A CA 1
ATOM 667 C C . GLU A 1 87 ? 4.107 4.726 -11.626 1.00 98.38 87 GLU A C 1
ATOM 669 O O . GLU A 1 87 ? 4.903 5.555 -11.172 1.00 98.38 87 GLU A O 1
ATOM 674 N N . TRP A 1 88 ? 4.244 4.230 -12.854 1.00 98.50 88 TRP A N 1
ATOM 675 C CA . TRP A 1 88 ? 5.324 4.617 -13.764 1.00 98.50 88 TRP A CA 1
ATOM 676 C C . TRP A 1 88 ? 4.859 4.717 -15.218 1.00 98.50 88 TRP A C 1
ATOM 678 O O . TRP A 1 88 ? 3.804 4.216 -15.595 1.00 98.50 88 TRP A O 1
ATOM 688 N N . LEU A 1 89 ? 5.665 5.359 -16.067 1.00 97.56 89 LEU A N 1
ATOM 689 C CA . LEU A 1 89 ? 5.396 5.400 -17.506 1.00 97.56 89 LEU A CA 1
ATOM 690 C C . LEU A 1 89 ? 5.645 4.038 -18.174 1.00 97.56 89 LEU A C 1
ATOM 692 O O . LEU A 1 89 ? 6.613 3.349 -17.829 1.00 97.56 89 LEU A O 1
ATOM 696 N N . PRO A 1 90 ? 4.844 3.667 -19.192 1.00 94.69 90 PRO A N 1
ATOM 697 C CA . PRO A 1 90 ? 5.142 2.510 -20.019 1.00 94.69 90 PRO A CA 1
ATOM 698 C C . PRO A 1 90 ? 6.507 2.676 -20.702 1.00 94.69 90 PRO A C 1
ATOM 700 O O . PRO A 1 90 ? 6.847 3.746 -21.202 1.00 94.69 90 PRO A O 1
ATOM 703 N N . VAL A 1 91 ? 7.282 1.593 -20.747 1.00 93.00 91 VAL A N 1
ATOM 704 C CA . VAL A 1 91 ? 8.627 1.554 -21.328 1.00 93.00 91 VAL A CA 1
ATOM 705 C C . VAL A 1 91 ? 8.527 0.810 -22.648 1.00 93.00 91 VAL A C 1
ATOM 707 O O . VAL A 1 91 ? 8.010 -0.309 -22.710 1.00 93.00 91 VAL A O 1
ATOM 710 N N . LEU A 1 92 ? 9.014 1.428 -23.722 1.00 85.81 92 LEU A N 1
ATOM 711 C CA . LEU A 1 92 ? 8.984 0.827 -25.049 1.00 85.81 92 LEU A CA 1
ATOM 712 C C . LEU A 1 92 ? 9.707 -0.531 -25.031 1.00 85.81 92 LEU A C 1
ATOM 714 O O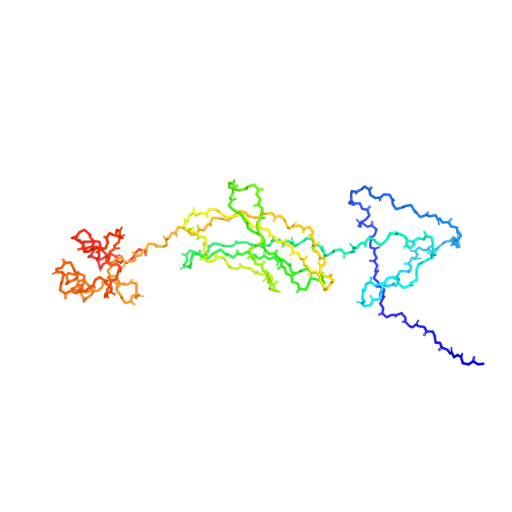 . LEU A 1 92 ? 10.811 -0.646 -24.503 1.00 85.81 92 LEU A O 1
ATOM 718 N N . ARG A 1 93 ? 9.086 -1.557 -25.629 1.00 78.88 93 ARG A N 1
ATOM 719 C CA . ARG A 1 93 ? 9.583 -2.952 -25.678 1.00 78.88 93 ARG A CA 1
ATOM 720 C C . ARG A 1 93 ? 9.670 -3.671 -24.321 1.00 78.88 93 ARG A C 1
ATOM 722 O O . ARG A 1 93 ? 10.148 -4.805 -24.284 1.00 78.88 93 ARG A O 1
ATOM 729 N N . ALA A 1 94 ? 9.174 -3.087 -23.230 1.00 91.69 94 ALA A N 1
ATOM 730 C CA . ALA A 1 94 ? 9.005 -3.825 -21.984 1.00 91.69 94 ALA A CA 1
ATOM 731 C C . ALA A 1 94 ? 7.876 -4.856 -22.135 1.00 91.69 94 ALA A C 1
ATOM 733 O O . ALA A 1 94 ? 6.759 -4.535 -22.535 1.00 91.69 94 ALA A O 1
ATOM 734 N N . ARG A 1 95 ? 8.176 -6.117 -21.818 1.00 94.25 95 ARG A N 1
ATOM 735 C CA . ARG A 1 95 ? 7.201 -7.210 -21.741 1.00 94.25 95 ARG A CA 1
ATOM 736 C C . ARG A 1 95 ? 6.557 -7.292 -20.360 1.00 94.25 95 ARG A C 1
ATOM 738 O O . ARG A 1 95 ? 5.413 -7.735 -20.258 1.00 94.25 95 ARG A O 1
ATOM 745 N N . GLN A 1 96 ? 7.317 -6.920 -19.332 1.00 98.12 96 GLN A N 1
ATOM 746 C CA . GLN A 1 96 ? 6.924 -6.905 -17.927 1.00 98.12 96 GLN A CA 1
ATOM 747 C C . GLN A 1 96 ? 7.828 -5.951 -17.132 1.00 98.12 96 GLN A C 1
ATOM 749 O O . GLN A 1 96 ? 8.874 -5.511 -17.615 1.00 98.12 96 GLN A O 1
ATOM 754 N N . TYR A 1 97 ? 7.458 -5.719 -15.881 1.00 98.75 97 TYR A N 1
ATOM 755 C CA . TYR A 1 97 ? 8.181 -4.928 -14.900 1.00 98.75 97 TYR A CA 1
ATOM 756 C C . TYR A 1 97 ? 8.508 -5.766 -13.676 1.00 98.75 97 TYR A C 1
ATOM 758 O O . TYR A 1 97 ? 7.709 -6.607 -13.260 1.00 98.75 97 TYR A O 1
ATOM 766 N N . ARG A 1 98 ? 9.674 -5.523 -13.081 1.00 98.75 98 ARG A N 1
ATOM 767 C CA . ARG A 1 98 ? 10.034 -6.056 -11.766 1.00 98.75 98 ARG A CA 1
ATOM 768 C C . ARG A 1 98 ? 10.007 -4.918 -10.764 1.00 98.75 98 ARG A C 1
ATOM 770 O O . ARG A 1 98 ? 10.684 -3.908 -10.946 1.00 98.75 98 ARG A O 1
ATOM 777 N N . VAL A 1 99 ? 9.233 -5.097 -9.704 1.00 98.69 99 VAL A N 1
ATOM 778 C CA . VAL A 1 99 ? 9.144 -4.136 -8.611 1.00 98.69 99 VAL A CA 1
ATOM 779 C C . VAL A 1 99 ? 9.972 -4.661 -7.457 1.00 98.69 99 VAL A C 1
ATOM 781 O O . VAL A 1 99 ? 9.766 -5.773 -6.961 1.00 98.69 99 VAL A O 1
ATOM 784 N N . TYR A 1 100 ? 10.904 -3.829 -7.020 1.00 98.62 100 TYR A N 1
ATOM 785 C CA . TYR A 1 100 ? 11.746 -4.094 -5.875 1.00 98.62 100 TYR A CA 1
ATOM 786 C C . TYR A 1 100 ? 11.325 -3.206 -4.718 1.00 98.62 100 TYR A C 1
ATOM 788 O O . TYR A 1 100 ? 11.041 -2.023 -4.923 1.00 98.62 100 TYR A O 1
ATOM 796 N N . ARG A 1 101 ? 11.359 -3.747 -3.500 1.00 97.75 101 ARG A N 1
ATOM 797 C CA . ARG A 1 101 ? 11.129 -2.956 -2.290 1.00 97.75 101 ARG A CA 1
ATOM 798 C C . ARG A 1 101 ? 12.142 -3.274 -1.198 1.00 97.75 101 ARG A C 1
ATOM 800 O O . ARG A 1 101 ? 12.777 -4.329 -1.223 1.00 97.75 101 ARG A O 1
ATOM 807 N N . LYS A 1 102 ? 12.308 -2.354 -0.251 1.00 98.00 102 LYS A N 1
ATOM 808 C CA . LYS A 1 102 ? 13.077 -2.564 0.981 1.00 98.00 102 LYS A CA 1
ATOM 809 C C . LYS A 1 102 ? 12.618 -1.629 2.089 1.00 98.00 102 LYS A C 1
ATOM 811 O O . LYS A 1 102 ? 12.224 -0.495 1.822 1.00 98.00 102 LYS A O 1
ATOM 816 N N . SER A 1 103 ? 12.799 -2.056 3.336 1.00 95.94 103 SER A N 1
ATOM 817 C CA . SER A 1 103 ? 12.752 -1.128 4.468 1.00 95.94 103 SER A CA 1
ATOM 818 C C . SER A 1 103 ? 13.855 -0.056 4.323 1.00 95.94 103 SER A C 1
ATOM 820 O O . SER A 1 103 ? 14.948 -0.369 3.825 1.00 95.94 103 SER A O 1
ATOM 822 N N . PRO A 1 104 ? 13.632 1.202 4.753 1.00 95.62 104 PRO A N 1
ATOM 823 C CA . PRO A 1 104 ? 14.644 2.257 4.707 1.00 95.62 104 PRO A CA 1
ATOM 824 C C . PRO A 1 104 ? 15.950 1.880 5.404 1.00 95.62 104 PRO A C 1
ATOM 826 O O . PRO A 1 104 ? 17.017 2.257 4.923 1.00 95.62 104 PRO A O 1
ATOM 829 N N . VAL A 1 105 ? 15.872 1.083 6.475 1.00 94.69 105 VAL A N 1
ATOM 830 C CA . VAL A 1 105 ? 17.045 0.633 7.240 1.00 94.69 105 VAL A CA 1
ATOM 831 C C . VAL A 1 105 ? 17.780 -0.543 6.590 1.00 94.69 105 VAL A C 1
ATOM 833 O O . VAL A 1 105 ? 18.915 -0.835 6.959 1.00 94.69 105 VAL A O 1
ATOM 836 N N . SER A 1 106 ? 17.165 -1.218 5.613 1.00 96.06 106 SER A N 1
ATOM 837 C CA . SER A 1 106 ? 17.824 -2.284 4.854 1.00 96.06 106 SER A CA 1
ATOM 838 C C . SER A 1 106 ? 18.780 -1.699 3.814 1.00 96.06 106 SER A C 1
ATOM 840 O O . SER A 1 106 ? 18.468 -0.721 3.125 1.00 96.06 106 SER A O 1
ATOM 842 N N . SER A 1 107 ? 19.939 -2.333 3.650 1.00 92.88 107 SER A N 1
ATOM 843 C CA . SER A 1 107 ? 20.936 -1.961 2.642 1.00 92.88 107 SER A CA 1
ATOM 844 C C . SER A 1 107 ? 20.618 -2.500 1.246 1.00 92.88 107 SER A C 1
ATOM 846 O O . SER A 1 107 ? 21.164 -1.999 0.266 1.00 92.88 107 SER A O 1
ATOM 848 N N . SER A 1 108 ? 19.748 -3.508 1.140 1.00 95.75 108 SER A N 1
ATOM 849 C CA . SER A 1 108 ? 19.520 -4.252 -0.102 1.00 95.75 108 SER A CA 1
ATOM 850 C C . SER A 1 108 ? 18.048 -4.242 -0.504 1.00 95.75 108 SER A C 1
ATOM 852 O O . SER A 1 108 ? 17.163 -4.352 0.342 1.00 95.75 108 SER A O 1
ATOM 854 N N . PHE A 1 109 ? 17.805 -4.096 -1.807 1.00 98.00 109 PHE A N 1
ATOM 855 C CA . PHE A 1 109 ? 16.485 -4.246 -2.419 1.00 98.00 109 PHE A CA 1
ATOM 856 C C . PHE A 1 109 ? 16.171 -5.718 -2.671 1.00 98.00 109 PHE A C 1
ATOM 858 O O . PHE A 1 109 ? 17.024 -6.450 -3.171 1.00 98.00 109 PHE A O 1
ATOM 865 N N . GLU A 1 110 ? 14.929 -6.112 -2.411 1.00 97.75 110 GLU A N 1
ATOM 866 C CA . GLU A 1 110 ? 14.420 -7.449 -2.706 1.00 97.75 110 GLU A CA 1
ATOM 867 C C . GLU A 1 110 ? 13.399 -7.380 -3.839 1.00 97.75 110 GLU A C 1
ATOM 869 O O . GLU A 1 110 ? 12.618 -6.428 -3.920 1.00 97.75 110 GLU A O 1
ATOM 874 N N . LEU A 1 111 ? 13.412 -8.377 -4.729 1.00 98.25 111 LEU A N 1
ATOM 875 C CA . LEU A 1 111 ? 12.371 -8.518 -5.744 1.00 98.25 111 LEU A CA 1
ATOM 876 C C . LEU A 1 111 ? 11.066 -8.867 -5.033 1.00 98.25 111 LEU A C 1
ATOM 878 O O . LEU A 1 111 ? 10.934 -9.961 -4.489 1.00 98.25 111 LEU A O 1
ATOM 882 N N . TRP A 1 112 ? 10.114 -7.942 -5.046 1.00 97.81 112 TRP A N 1
ATOM 883 C CA . TRP A 1 112 ? 8.831 -8.145 -4.390 1.00 97.81 112 TRP A CA 1
ATOM 884 C C . TRP A 1 112 ? 7.819 -8.789 -5.326 1.00 97.81 112 TRP A C 1
ATOM 886 O O . TRP A 1 112 ? 7.178 -9.772 -4.959 1.00 97.81 112 TRP A O 1
ATOM 896 N N . THR A 1 113 ? 7.680 -8.244 -6.535 1.00 98.44 113 THR A N 1
ATOM 897 C CA . THR A 1 113 ? 6.703 -8.741 -7.503 1.00 98.44 113 THR A CA 1
ATOM 898 C C . THR A 1 113 ? 7.107 -8.452 -8.947 1.00 98.44 113 THR A C 1
ATOM 900 O O . THR A 1 113 ? 8.015 -7.665 -9.226 1.00 98.44 113 THR A O 1
ATOM 903 N N . VAL A 1 114 ? 6.417 -9.118 -9.869 1.00 98.44 114 VAL A N 1
ATOM 904 C CA . VAL A 1 114 ? 6.515 -8.924 -11.315 1.00 98.44 114 VAL A CA 1
ATOM 905 C C . VAL A 1 114 ? 5.115 -8.633 -11.841 1.00 98.44 114 VAL A C 1
ATOM 907 O O . VAL A 1 114 ? 4.173 -9.338 -11.492 1.00 98.44 114 VAL A O 1
ATOM 910 N N . THR A 1 115 ? 4.975 -7.615 -12.684 1.00 98.50 115 THR A N 1
ATOM 911 C CA . THR A 1 115 ? 3.682 -7.206 -13.250 1.00 98.50 115 THR A CA 1
ATOM 912 C C . THR A 1 115 ? 3.828 -6.813 -14.716 1.00 98.50 115 THR A C 1
ATOM 914 O O . THR A 1 115 ? 4.914 -6.459 -15.166 1.00 98.50 115 THR A O 1
ATOM 917 N N . THR A 1 116 ? 2.749 -6.901 -15.488 1.00 98.19 116 THR A N 1
ATOM 918 C CA . THR A 1 116 ? 2.679 -6.333 -16.847 1.00 98.19 116 THR A CA 1
ATOM 919 C C . THR A 1 116 ? 2.004 -4.966 -16.871 1.00 98.19 116 THR A C 1
ATOM 921 O O . THR A 1 116 ? 2.001 -4.309 -17.907 1.00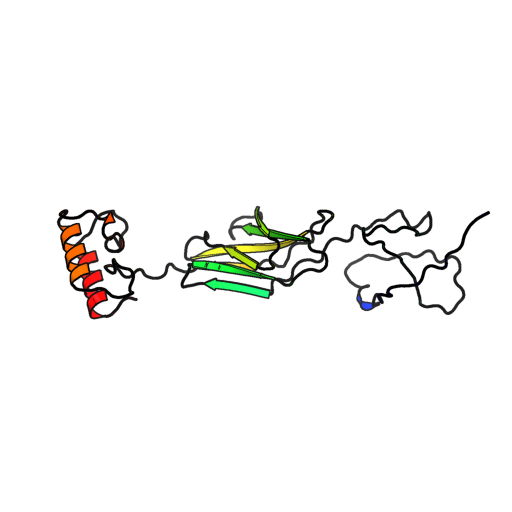 98.19 116 THR A O 1
ATOM 924 N N . GLU A 1 117 ? 1.411 -4.562 -15.752 1.00 98.31 117 GLU A N 1
ATOM 925 C CA . GLU A 1 117 ? 0.795 -3.254 -15.571 1.00 98.31 117 GLU A CA 1
ATOM 926 C C . GLU A 1 117 ? 1.862 -2.196 -15.278 1.00 98.31 117 GLU A C 1
ATOM 928 O O . GLU A 1 117 ? 3.005 -2.511 -14.943 1.00 98.31 117 GLU A O 1
ATOM 933 N N . THR A 1 118 ? 1.487 -0.930 -15.417 1.00 98.12 118 THR A N 1
ATOM 934 C CA . THR A 1 118 ? 2.347 0.221 -15.111 1.00 98.12 118 THR A CA 1
ATOM 935 C C . THR A 1 118 ? 2.093 0.787 -13.713 1.00 98.12 118 THR A C 1
ATOM 937 O O . THR A 1 118 ? 2.379 1.952 -13.439 1.00 98.12 118 THR A O 1
ATOM 940 N N . GLU A 1 119 ? 1.534 -0.044 -12.838 1.00 97.81 119 GLU A N 1
ATOM 941 C CA . GLU A 1 119 ? 1.276 0.256 -11.439 1.00 97.81 119 GLU A CA 1
ATOM 942 C C . GLU A 1 119 ? 1.494 -0.983 -10.565 1.00 97.81 119 GLU A C 1
ATOM 944 O O . GLU A 1 119 ? 1.508 -2.127 -11.036 1.00 97.81 119 GLU A O 1
ATOM 949 N N . VAL A 1 120 ? 1.660 -0.749 -9.266 1.00 97.88 120 VAL A N 1
ATOM 950 C CA . VAL A 1 120 ? 1.652 -1.791 -8.243 1.00 97.88 120 VAL A CA 1
ATOM 951 C C . VAL A 1 120 ? 0.977 -1.282 -6.975 1.00 97.88 120 VAL A C 1
ATOM 953 O O . VAL A 1 120 ? 1.086 -0.101 -6.645 1.00 97.88 120 VAL A O 1
ATOM 956 N N . ARG A 1 121 ? 0.308 -2.188 -6.258 1.00 96.56 121 ARG A N 1
ATOM 957 C CA . ARG A 1 121 ? -0.426 -1.910 -5.017 1.00 96.56 121 ARG A CA 1
ATOM 958 C C . ARG A 1 121 ? 0.122 -2.761 -3.879 1.00 96.56 121 ARG A C 1
ATOM 960 O O . ARG A 1 121 ? 0.127 -3.989 -3.973 1.00 96.56 121 ARG A O 1
ATOM 967 N N . ASP A 1 122 ? 0.610 -2.116 -2.827 1.00 95.62 122 ASP A N 1
ATOM 968 C CA . ASP A 1 122 ? 1.180 -2.741 -1.637 1.00 95.62 122 ASP A CA 1
ATOM 969 C C . ASP A 1 122 ? 0.257 -2.537 -0.433 1.00 95.62 122 ASP A C 1
ATOM 971 O O . ASP A 1 122 ? 0.276 -1.500 0.225 1.00 95.62 122 ASP A O 1
ATOM 975 N N . ALA A 1 123 ? -0.563 -3.552 -0.165 1.00 91.31 123 ALA A N 1
ATOM 976 C CA . ALA A 1 123 ? -1.528 -3.582 0.935 1.00 91.31 123 ALA A CA 1
ATOM 977 C C . ALA A 1 123 ? -0.967 -4.219 2.222 1.00 91.31 123 ALA A C 1
ATOM 979 O O . ALA A 1 123 ? -1.725 -4.588 3.114 1.00 91.31 123 ALA A O 1
ATOM 980 N N . ARG A 1 124 ? 0.345 -4.498 2.284 1.00 88.25 124 ARG A N 1
ATOM 981 C CA . ARG A 1 124 ? 0.952 -5.287 3.379 1.00 88.25 124 ARG A CA 1
ATOM 982 C C . ARG A 1 124 ? 1.998 -4.526 4.179 1.00 88.25 124 ARG A C 1
ATOM 984 O O . ARG A 1 124 ? 2.667 -5.127 5.021 1.00 88.25 124 ARG A O 1
ATOM 991 N N . VAL A 1 125 ? 2.195 -3.247 3.885 1.00 90.69 125 VAL A N 1
ATOM 992 C CA . VAL A 1 125 ? 3.047 -2.387 4.702 1.00 90.69 125 VAL A CA 1
ATOM 993 C C . VAL A 1 125 ? 2.275 -2.088 5.980 1.00 90.69 125 VAL A C 1
ATOM 995 O O . VAL A 1 125 ? 1.117 -1.697 5.908 1.00 90.69 125 VAL A O 1
ATOM 998 N N . ALA A 1 126 ? 2.887 -2.338 7.138 1.00 89.94 126 ALA A N 1
ATOM 999 C CA . ALA A 1 126 ? 2.246 -2.019 8.409 1.00 89.94 126 ALA A CA 1
ATOM 1000 C C . ALA A 1 126 ? 1.998 -0.508 8.515 1.00 89.94 126 ALA A C 1
ATOM 1002 O O . ALA A 1 126 ? 2.649 0.285 7.840 1.00 89.94 126 ALA A O 1
ATOM 1003 N N . GLU A 1 127 ? 1.045 -0.115 9.344 1.00 89.88 127 GLU A N 1
ATOM 1004 C CA . GLU A 1 127 ? 0.632 1.280 9.493 1.00 89.88 127 GLU A CA 1
ATOM 1005 C C . GLU A 1 127 ? 1.790 2.174 9.967 1.00 89.88 127 GLU A C 1
ATOM 1007 O O . GLU A 1 127 ? 2.591 1.782 10.816 1.00 89.88 127 GLU A O 1
ATOM 1012 N N . ALA A 1 128 ? 1.861 3.386 9.420 1.00 90.31 128 ALA A N 1
ATOM 1013 C CA . ALA A 1 128 ? 2.872 4.409 9.668 1.00 90.31 128 ALA A CA 1
ATOM 1014 C C . ALA A 1 128 ? 4.325 3.952 9.417 1.00 90.31 128 ALA A C 1
ATOM 1016 O O . ALA A 1 128 ? 5.271 4.570 9.912 1.00 90.31 128 ALA A O 1
ATOM 1017 N N . GLU A 1 129 ? 4.520 2.903 8.615 1.00 93.50 129 GLU A N 1
ATOM 1018 C CA . GLU A 1 129 ? 5.834 2.397 8.232 1.00 93.50 129 GLU A CA 1
ATOM 1019 C C . GLU A 1 129 ? 6.295 2.963 6.892 1.00 93.50 129 GLU A C 1
ATOM 1021 O O . GLU A 1 129 ? 5.527 3.195 5.956 1.00 93.50 129 GLU A O 1
ATOM 1026 N N . GLN A 1 130 ? 7.607 3.144 6.778 1.00 95.56 130 GLN A N 1
ATOM 1027 C CA . GLN A 1 130 ? 8.232 3.569 5.535 1.00 95.56 130 GLN A CA 1
ATOM 1028 C C . GLN A 1 130 ? 8.682 2.370 4.700 1.00 95.56 130 GLN A C 1
ATOM 1030 O O . GLN A 1 130 ? 9.279 1.416 5.201 1.00 95.56 130 GLN A O 1
ATOM 1035 N N . MET A 1 131 ? 8.490 2.470 3.388 1.00 96.75 131 MET A N 1
ATOM 1036 C CA . MET A 1 131 ? 8.968 1.505 2.405 1.00 96.75 131 MET A CA 1
ATOM 1037 C C . MET A 1 131 ? 9.610 2.232 1.224 1.00 96.75 131 MET A C 1
ATOM 1039 O O . MET A 1 131 ? 9.154 3.291 0.793 1.00 96.75 131 MET A O 1
ATOM 1043 N N . VAL A 1 132 ? 10.696 1.665 0.702 1.00 98.12 132 VAL A N 1
ATOM 1044 C CA . VAL A 1 132 ? 11.404 2.201 -0.463 1.00 98.12 132 VAL A CA 1
ATOM 1045 C C . VAL A 1 132 ? 11.142 1.303 -1.659 1.00 98.12 132 VAL A C 1
ATOM 1047 O O . VAL A 1 132 ? 11.410 0.106 -1.572 1.00 98.12 132 VAL A O 1
ATOM 1050 N N . TYR A 1 133 ? 10.695 1.874 -2.775 1.00 98.44 133 TYR A N 1
ATOM 1051 C CA . TYR A 1 133 ? 10.393 1.152 -4.012 1.00 98.44 133 TYR A CA 1
ATOM 1052 C C . TYR A 1 133 ? 11.264 1.623 -5.167 1.00 98.44 133 TYR A C 1
ATOM 1054 O O . TYR A 1 133 ? 11.649 2.791 -5.237 1.00 98.44 133 TYR A O 1
ATOM 1062 N N . ARG A 1 134 ? 11.535 0.714 -6.102 1.00 98.50 134 ARG A N 1
ATOM 1063 C CA . ARG A 1 134 ? 12.070 1.022 -7.433 1.00 98.50 134 ARG A CA 1
ATOM 1064 C C . ARG A 1 134 ? 11.624 -0.039 -8.431 1.00 98.50 134 ARG A C 1
ATOM 1066 O O . ARG A 1 134 ? 11.326 -1.171 -8.042 1.00 98.50 134 ARG A O 1
ATOM 1073 N N . VAL A 1 135 ? 11.630 0.307 -9.709 1.00 98.75 135 VAL A N 1
ATOM 1074 C CA . VAL A 1 135 ? 11.094 -0.542 -10.776 1.00 98.75 135 VAL A CA 1
ATOM 1075 C C . VAL A 1 135 ? 12.123 -0.701 -11.887 1.00 98.75 135 VAL A C 1
ATOM 1077 O O . VAL A 1 135 ? 12.849 0.238 -12.202 1.00 98.75 135 VAL A O 1
ATOM 1080 N N . THR A 1 136 ? 12.188 -1.880 -12.495 1.00 98.62 136 THR A N 1
ATOM 1081 C CA . THR A 1 136 ? 12.927 -2.128 -13.742 1.00 98.62 136 THR A CA 1
ATOM 1082 C C . THR A 1 136 ? 11.976 -2.657 -14.812 1.00 98.62 136 THR A C 1
ATOM 1084 O O . THR A 1 136 ? 10.942 -3.260 -14.510 1.00 98.62 136 THR A O 1
ATOM 1087 N N . ALA A 1 137 ? 12.329 -2.446 -16.075 1.00 97.75 137 ALA A N 1
ATOM 1088 C CA . ALA A 1 137 ? 11.646 -3.021 -17.225 1.00 97.75 137 ALA A CA 1
ATOM 1089 C C . ALA A 1 137 ? 12.400 -4.257 -17.727 1.00 97.75 137 ALA A C 1
ATOM 1091 O O . ALA A 1 137 ? 13.631 -4.284 -17.737 1.00 97.75 137 ALA A O 1
ATOM 1092 N N . VAL A 1 138 ? 11.665 -5.273 -18.177 1.00 96.81 138 VAL A N 1
ATOM 1093 C CA . VAL A 1 138 ? 12.225 -6.495 -18.767 1.00 96.81 138 VAL A CA 1
ATOM 1094 C C . VAL A 1 138 ? 11.623 -6.706 -20.151 1.00 96.81 138 VAL A C 1
ATOM 1096 O O . VAL A 1 138 ? 10.401 -6.695 -20.294 1.00 96.81 138 VAL A O 1
ATOM 1099 N N . ASP A 1 139 ? 12.458 -6.900 -21.171 1.00 89.12 139 ASP A N 1
ATOM 1100 C CA . ASP A 1 139 ? 11.998 -7.156 -22.544 1.00 89.12 139 ASP A CA 1
ATOM 1101 C C . ASP A 1 139 ? 11.640 -8.629 -22.817 1.00 89.12 139 ASP A C 1
ATOM 1103 O O . ASP A 1 139 ? 11.726 -9.503 -21.953 1.00 89.12 139 ASP A O 1
ATOM 1107 N N . THR A 1 140 ? 11.234 -8.918 -24.055 1.00 87.00 140 THR A N 1
ATOM 1108 C CA . THR A 1 140 ? 10.923 -10.273 -24.539 1.00 87.00 140 THR A CA 1
ATOM 1109 C C . THR A 1 140 ? 12.131 -11.213 -24.564 1.00 87.00 140 THR A C 1
ATOM 1111 O O . THR A 1 140 ? 11.945 -12.426 -24.506 1.00 87.00 140 THR A O 1
ATOM 1114 N N . ALA A 1 141 ? 13.354 -10.677 -24.609 1.00 84.19 141 ALA A N 1
ATOM 1115 C CA . ALA A 1 141 ? 14.598 -11.440 -24.522 1.00 84.19 141 ALA A CA 1
ATOM 1116 C C . ALA A 1 141 ? 15.045 -11.680 -23.064 1.00 84.19 141 ALA A C 1
ATOM 1118 O O . ALA A 1 141 ? 16.086 -12.294 -22.831 1.00 84.19 141 ALA A O 1
ATOM 1119 N N . GLY A 1 142 ? 14.276 -11.202 -22.078 1.00 87.56 142 GLY A N 1
ATOM 1120 C CA . GLY A 1 142 ? 14.572 -11.345 -20.654 1.00 87.56 142 GLY A CA 1
ATOM 1121 C C . GLY A 1 142 ? 15.648 -10.388 -20.134 1.00 87.56 142 GLY A C 1
ATOM 1122 O O . GLY A 1 142 ? 16.163 -10.595 -19.034 1.00 87.56 142 GLY A O 1
ATOM 1123 N N . ARG A 1 143 ? 16.011 -9.351 -20.895 1.00 87.19 143 ARG A N 1
ATOM 1124 C CA . ARG A 1 143 ? 16.998 -8.347 -20.485 1.00 87.19 143 ARG A CA 1
ATOM 1125 C C . ARG A 1 143 ? 16.329 -7.295 -19.614 1.00 87.19 143 ARG A C 1
ATOM 1127 O O . ARG A 1 143 ? 15.306 -6.732 -19.991 1.00 87.19 143 ARG A O 1
ATOM 1134 N N . GLU A 1 144 ? 16.939 -7.021 -18.470 1.00 94.88 144 GLU A N 1
ATOM 1135 C CA . GLU A 1 144 ? 16.448 -6.058 -17.485 1.00 94.88 144 GLU A CA 1
ATOM 1136 C C . GLU A 1 144 ? 17.151 -4.702 -17.629 1.00 94.88 144 GLU A C 1
ATOM 1138 O O . GLU A 1 144 ? 18.361 -4.660 -17.877 1.00 94.88 144 GLU A O 1
ATOM 1143 N N . SER A 1 145 ? 16.396 -3.611 -17.499 1.00 94.38 145 SER A N 1
ATOM 1144 C CA . SER A 1 145 ? 16.896 -2.233 -17.508 1.00 94.38 145 SER A CA 1
ATOM 1145 C C . SER A 1 145 ? 17.715 -1.895 -16.259 1.00 94.38 145 SER A C 1
ATOM 1147 O O . SER A 1 145 ? 17.731 -2.644 -15.280 1.00 94.38 145 SER A O 1
ATOM 1149 N N . GLU A 1 146 ? 18.320 -0.706 -16.253 1.00 96.00 146 GLU A N 1
ATOM 1150 C CA . GLU A 1 146 ? 18.681 -0.060 -14.988 1.00 96.00 146 GLU A CA 1
ATOM 1151 C C . GLU A 1 146 ? 17.418 0.224 -14.146 1.00 96.00 146 GLU A C 1
ATOM 1153 O O . GLU A 1 146 ? 16.324 0.387 -14.710 1.00 96.00 146 GLU A O 1
ATOM 1158 N N . PRO A 1 147 ? 17.522 0.267 -12.806 1.00 97.75 147 PRO A N 1
ATOM 1159 C CA . PRO A 1 147 ? 16.400 0.632 -11.950 1.00 97.75 147 PRO A CA 1
ATOM 1160 C C . PRO A 1 147 ? 15.977 2.089 -12.129 1.00 97.75 147 PRO A C 1
ATOM 1162 O O . PRO A 1 147 ? 16.800 2.968 -12.379 1.00 97.75 147 PRO A O 1
ATOM 1165 N N . SER A 1 148 ? 14.692 2.352 -11.905 1.00 98.50 148 SER A N 1
ATOM 1166 C CA . SER A 1 148 ? 14.162 3.702 -11.739 1.00 98.50 148 SER A CA 1
ATOM 1167 C C . SER A 1 148 ? 14.829 4.437 -10.569 1.00 98.50 148 SER A C 1
ATOM 1169 O O . SER A 1 148 ? 15.446 3.829 -9.681 1.00 98.50 148 SER A O 1
ATOM 1171 N N . SER A 1 149 ? 14.597 5.750 -10.485 1.00 96.81 149 SER A N 1
ATOM 1172 C CA . SER A 1 149 ? 14.747 6.459 -9.212 1.00 96.81 149 SER A CA 1
ATOM 1173 C C . SER A 1 149 ? 13.932 5.752 -8.124 1.00 96.81 149 SER A C 1
ATOM 1175 O O . SER A 1 149 ? 12.869 5.178 -8.381 1.00 96.81 149 SER A O 1
ATOM 1177 N N . SER A 1 150 ? 14.462 5.747 -6.901 1.00 97.31 150 SER A N 1
ATOM 1178 C CA . SER A 1 150 ? 13.749 5.170 -5.765 1.00 97.31 150 SER A CA 1
ATOM 1179 C C . SER A 1 150 ? 12.756 6.174 -5.195 1.00 97.31 150 SER A C 1
ATOM 1181 O O . SER A 1 150 ? 13.079 7.355 -5.068 1.00 97.31 150 SER A O 1
ATOM 1183 N N . VAL A 1 151 ? 11.583 5.692 -4.801 1.00 97.94 151 VAL A N 1
ATOM 1184 C CA . VAL A 1 151 ? 10.596 6.469 -4.046 1.00 97.94 151 VAL A CA 1
ATOM 1185 C C . VAL A 1 151 ? 10.500 5.929 -2.630 1.00 97.94 151 VAL A C 1
ATOM 1187 O O . VAL A 1 151 ? 10.555 4.718 -2.419 1.00 97.94 151 VAL A O 1
ATOM 1190 N N . VAL A 1 152 ? 10.395 6.832 -1.659 1.00 97.19 152 VAL A N 1
ATOM 1191 C CA . VAL A 1 152 ? 10.150 6.497 -0.255 1.00 97.19 152 VAL A CA 1
ATOM 1192 C C . VAL A 1 152 ? 8.713 6.876 0.040 1.00 97.19 152 VAL A C 1
ATOM 1194 O O . VAL A 1 152 ? 8.336 8.028 -0.163 1.00 97.19 152 VAL A O 1
ATOM 1197 N N . VAL A 1 153 ? 7.923 5.911 0.492 1.00 96.75 153 VAL A N 1
ATOM 1198 C CA . VAL A 1 153 ? 6.506 6.104 0.793 1.00 96.75 153 VAL A CA 1
ATOM 1199 C C . VAL A 1 153 ? 6.256 5.660 2.224 1.00 96.75 153 VAL A C 1
ATOM 1201 O O . VAL A 1 153 ? 6.758 4.615 2.638 1.00 96.75 153 VAL A O 1
ATOM 1204 N N . THR A 1 154 ? 5.502 6.461 2.969 1.00 95.81 154 THR A N 1
ATOM 1205 C CA . THR A 1 154 ? 4.988 6.097 4.292 1.00 95.81 154 THR A CA 1
ATOM 1206 C C . THR A 1 154 ? 3.553 5.616 4.117 1.00 95.81 154 THR A C 1
ATOM 1208 O O . THR A 1 154 ? 2.776 6.293 3.442 1.00 95.81 154 THR A O 1
ATOM 1211 N N . SER A 1 155 ? 3.211 4.459 4.675 1.00 93.56 155 SER A N 1
ATOM 1212 C CA . SER A 1 155 ? 1.830 3.967 4.694 1.00 93.56 155 SER A CA 1
ATOM 1213 C C . SER A 1 155 ? 0.927 4.827 5.590 1.00 93.56 155 SER A C 1
ATOM 1215 O O . SER A 1 155 ? 1.430 5.568 6.445 1.00 93.56 155 SER A O 1
ATOM 1217 N N . PRO A 1 156 ? -0.402 4.687 5.421 1.00 87.69 156 PRO A N 1
ATOM 1218 C CA . PRO A 1 156 ? -1.446 5.067 6.348 1.00 87.69 156 PRO A CA 1
ATOM 1219 C C . PRO A 1 156 ? -1.041 5.088 7.815 1.00 87.69 156 PRO A C 1
ATOM 1221 O O . PRO A 1 156 ? -0.450 4.085 8.196 1.00 87.69 156 PRO A O 1
ATOM 1224 N N . PRO A 1 157 ? -1.356 6.036 8.710 1.00 85.06 157 PRO A N 1
ATOM 1225 C CA . PRO A 1 157 ? -1.744 5.564 10.034 1.00 85.06 157 PRO A CA 1
ATOM 1226 C C . PRO A 1 157 ? -3.043 4.753 9.896 1.00 85.06 157 PRO A C 1
ATOM 1228 O O . PRO A 1 157 ? -3.867 5.067 9.034 1.00 85.06 157 PRO A O 1
ATOM 1231 N N . ALA A 1 158 ? -3.248 3.767 10.773 1.00 76.31 158 ALA A N 1
ATOM 1232 C CA . ALA A 1 158 ? -4.502 3.024 10.795 1.00 76.31 158 ALA A CA 1
ATOM 1233 C C . ALA A 1 158 ? -5.660 4.020 10.933 1.00 76.31 158 ALA A C 1
ATOM 1235 O O . ALA A 1 158 ? -5.626 4.875 11.828 1.00 76.31 158 ALA A O 1
ATOM 1236 N N . ALA A 1 159 ? -6.670 3.913 10.068 1.00 73.69 159 ALA A N 1
ATOM 1237 C CA . ALA A 1 159 ? -7.888 4.687 10.248 1.00 73.69 159 ALA A CA 1
ATOM 1238 C C . ALA A 1 159 ? -8.472 4.368 11.639 1.00 73.69 159 ALA A C 1
ATOM 1240 O O . ALA A 1 159 ? -8.469 3.200 12.051 1.00 73.69 159 ALA A O 1
ATOM 1241 N N . PRO A 1 160 ? -8.926 5.380 12.397 1.00 74.88 160 PRO A N 1
ATOM 1242 C CA . PRO A 1 160 ? -9.518 5.138 13.699 1.00 74.88 160 PRO A CA 1
ATOM 1243 C C . PRO A 1 160 ? -10.765 4.267 13.520 1.00 74.88 160 PRO A C 1
ATOM 1245 O O . PRO A 1 160 ? -11.682 4.611 12.783 1.00 74.88 160 PRO A O 1
ATOM 1248 N N . THR A 1 161 ? -10.794 3.111 14.177 1.00 83.38 161 THR A N 1
ATOM 1249 C CA . THR A 1 161 ? -11.967 2.235 14.152 1.00 83.38 161 THR A CA 1
ATOM 1250 C C . THR A 1 161 ? -13.084 2.850 14.982 1.00 83.38 161 THR A C 1
ATOM 1252 O O . THR A 1 161 ? -12.832 3.306 16.103 1.00 83.38 161 THR A O 1
ATOM 1255 N N . CYS A 1 162 ? -14.325 2.795 14.500 1.00 92.50 162 CYS A N 1
ATOM 1256 C CA . CYS A 1 162 ? -15.458 3.186 15.324 1.00 92.50 162 CYS A CA 1
ATOM 1257 C C . CYS A 1 162 ? -15.791 2.091 16.344 1.00 92.50 162 CYS A C 1
ATOM 1259 O O . CYS A 1 162 ? -16.523 1.144 16.066 1.00 92.50 162 CYS A O 1
ATOM 1261 N N . THR A 1 163 ? -15.224 2.202 17.548 1.00 95.62 163 THR A N 1
ATOM 1262 C CA . THR A 1 163 ? -15.540 1.287 18.649 1.00 95.62 163 THR A CA 1
ATOM 1263 C C . THR A 1 163 ? -17.044 1.272 18.892 1.00 95.62 163 THR A C 1
ATOM 1265 O O . THR A 1 163 ? -17.637 2.317 19.166 1.00 95.62 163 THR A O 1
ATOM 1268 N N . GLY A 1 164 ? -17.633 0.082 18.804 1.00 95.62 164 GLY A N 1
ATOM 1269 C CA . GLY A 1 164 ? -19.062 -0.152 18.987 1.00 95.62 164 GLY A CA 1
ATOM 1270 C C . GLY A 1 164 ? -19.905 -0.204 17.712 1.00 95.62 164 GLY A C 1
ATOM 1271 O O . GLY A 1 164 ? -21.065 -0.564 17.837 1.00 95.62 164 GLY A O 1
ATOM 1272 N N . ASP A 1 165 ? -19.358 0.101 16.532 1.00 96.38 165 ASP A N 1
ATOM 1273 C CA . ASP A 1 165 ? -20.049 -0.056 15.238 1.00 96.38 165 ASP A CA 1
ATOM 1274 C C . ASP A 1 165 ? -19.836 -1.484 14.706 1.00 96.38 165 ASP A C 1
ATOM 1276 O O . ASP A 1 165 ? -18.831 -1.824 14.075 1.00 96.38 165 ASP A O 1
ATOM 1280 N N . CYS A 1 166 ? -20.751 -2.367 15.079 1.00 95.19 166 CYS A N 1
ATOM 1281 C CA . CYS A 1 166 ? -20.673 -3.796 14.828 1.00 95.19 166 CYS A CA 1
ATOM 1282 C C . CYS A 1 166 ? -21.105 -4.180 13.413 1.00 95.19 166 CYS A C 1
ATOM 1284 O O . CYS A 1 166 ? -20.705 -5.248 12.937 1.00 95.19 166 CYS A O 1
ATOM 1286 N N . ASP A 1 167 ? -21.954 -3.376 12.773 1.00 94.19 167 ASP A N 1
ATOM 1287 C CA . ASP A 1 167 ? -22.437 -3.640 11.417 1.00 94.19 167 A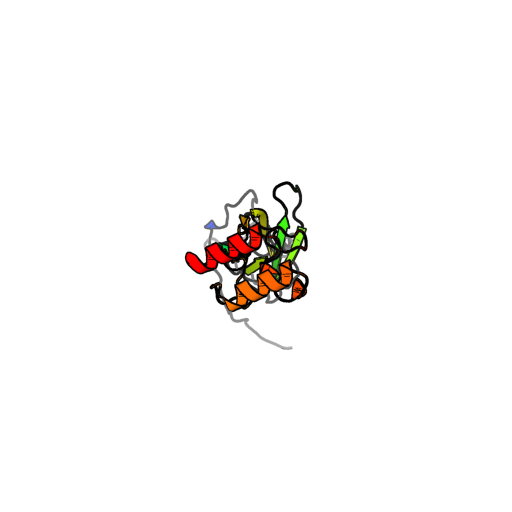SP A CA 1
ATOM 1288 C C . ASP A 1 167 ? -21.636 -2.896 10.328 1.00 94.19 167 ASP A C 1
ATOM 1290 O O . ASP A 1 167 ? -21.755 -3.245 9.147 1.00 94.19 167 ASP A O 1
ATOM 1294 N N . GLY A 1 168 ? -20.750 -1.978 10.732 1.00 91.75 168 GLY A N 1
ATOM 1295 C CA . GLY A 1 168 ? -19.820 -1.254 9.871 1.00 91.75 168 GLY A CA 1
ATOM 1296 C C . GLY A 1 168 ? -20.502 -0.164 9.052 1.00 91.75 168 GLY A C 1
ATOM 1297 O O . GLY A 1 168 ? -20.121 0.047 7.897 1.00 91.75 168 GLY A O 1
ATOM 1298 N N . ASN A 1 169 ? -21.554 0.457 9.589 1.00 93.62 169 ASN A N 1
ATOM 1299 C CA . ASN A 1 169 ? -22.325 1.498 8.910 1.00 93.62 169 ASN A CA 1
ATOM 1300 C C . ASN A 1 169 ? -21.866 2.936 9.238 1.00 93.62 169 ASN A C 1
ATOM 1302 O O . ASN A 1 169 ? -22.527 3.891 8.818 1.00 93.62 169 ASN A O 1
ATOM 1306 N N . ASP A 1 170 ? -20.745 3.077 9.949 1.00 92.56 170 ASP A N 1
ATOM 1307 C CA . ASP A 1 170 ? -20.148 4.317 10.450 1.00 92.56 170 ASP A CA 1
ATOM 1308 C C . ASP A 1 170 ? -21.003 5.045 11.509 1.00 92.56 170 ASP A C 1
ATOM 1310 O O . ASP A 1 170 ? -20.896 6.264 11.699 1.00 92.56 170 ASP A O 1
ATOM 1314 N N . ALA A 1 171 ? -21.862 4.319 12.231 1.00 94.81 171 ALA A N 1
ATOM 1315 C CA . ALA A 1 171 ? -22.640 4.846 13.344 1.00 94.81 171 ALA A CA 1
ATOM 1316 C C . ALA A 1 171 ? -22.841 3.807 14.451 1.00 94.81 171 ALA A C 1
ATOM 1318 O O . ALA A 1 171 ? -23.120 2.648 14.191 1.00 94.81 171 ALA A O 1
ATOM 1319 N N . VAL A 1 172 ? -22.792 4.258 15.710 1.00 97.94 172 VAL A N 1
ATOM 1320 C CA . VAL A 1 172 ? -23.100 3.406 16.867 1.00 97.94 172 VAL A CA 1
ATOM 1321 C C . VAL A 1 172 ? -24.535 3.636 17.322 1.00 97.94 172 VAL A C 1
ATOM 1323 O O . VAL A 1 172 ? -24.929 4.736 17.722 1.00 97.94 172 VAL A O 1
ATOM 1326 N N . THR A 1 173 ? -25.317 2.571 17.309 1.00 97.25 173 THR A N 1
ATOM 1327 C CA . THR A 1 173 ? -26.724 2.541 17.704 1.00 97.25 173 THR A CA 1
ATOM 1328 C C . THR A 1 173 ? -26.917 1.921 19.092 1.00 97.25 173 THR A C 1
ATOM 1330 O O . THR A 1 173 ? -26.021 1.320 19.689 1.00 97.25 173 THR A O 1
ATOM 1333 N N . ILE A 1 174 ? -28.116 2.079 19.665 1.00 97.69 174 ILE A N 1
ATOM 1334 C CA . ILE A 1 174 ? -28.428 1.515 20.988 1.00 97.69 174 ILE A CA 1
ATOM 1335 C C . ILE A 1 174 ? -28.366 -0.017 20.971 1.00 97.69 174 ILE A C 1
ATOM 1337 O O . ILE A 1 174 ? -27.958 -0.616 21.965 1.00 97.69 174 ILE A O 1
ATOM 1341 N N . ASP A 1 175 ? -28.778 -0.664 19.885 1.00 97.69 175 ASP A N 1
ATOM 1342 C CA . ASP A 1 175 ? -28.718 -2.119 19.767 1.00 97.69 175 ASP A CA 1
ATOM 1343 C C . ASP A 1 175 ? -27.280 -2.645 19.757 1.00 97.69 175 ASP A C 1
ATOM 1345 O O . ASP A 1 175 ? -27.011 -3.670 20.390 1.00 97.69 175 ASP A O 1
ATOM 1349 N N . GLU A 1 176 ? -26.340 -1.902 19.181 1.00 98.00 176 GLU A N 1
ATOM 1350 C CA . GLU A 1 176 ? -24.918 -2.235 19.248 1.00 98.00 176 GLU A CA 1
ATOM 1351 C C . GLU A 1 176 ? -24.330 -1.990 20.639 1.00 98.00 176 GLU A C 1
ATOM 1353 O O . GLU A 1 176 ? -23.613 -2.841 21.163 1.00 98.00 176 GLU A O 1
ATOM 1358 N N . LEU A 1 177 ? -24.712 -0.903 21.320 1.00 98.06 177 LEU A N 1
ATOM 1359 C CA . LEU A 1 177 ? -24.334 -0.690 22.725 1.00 98.06 177 LEU A CA 1
ATOM 1360 C C . LEU A 1 177 ? -24.832 -1.819 23.633 1.00 98.06 177 LEU A C 1
ATOM 1362 O O . LEU A 1 177 ? -24.106 -2.281 24.514 1.00 98.06 177 LEU A O 1
ATOM 1366 N N . LEU A 1 178 ? -26.060 -2.296 23.419 1.00 97.94 178 LEU A N 1
ATOM 1367 C CA . LEU A 1 178 ? -26.591 -3.450 24.143 1.00 97.94 178 LEU A CA 1
ATOM 1368 C C . LEU A 1 178 ? -25.819 -4.730 23.813 1.00 97.94 178 LEU A C 1
ATOM 1370 O O . LEU A 1 178 ? -25.609 -5.559 24.702 1.00 97.94 178 LEU A O 1
ATOM 1374 N N . LEU A 1 179 ? -25.385 -4.904 22.563 1.00 97.50 179 LEU A N 1
ATOM 1375 C CA . LEU A 1 179 ? -24.516 -6.012 22.181 1.00 97.50 179 LEU A CA 1
ATOM 1376 C C . LEU A 1 179 ? -23.182 -5.944 22.938 1.00 97.50 179 LEU A C 1
ATOM 1378 O O . LEU A 1 179 ? -22.811 -6.936 23.566 1.00 97.50 179 LEU A O 1
ATOM 1382 N N . GLY A 1 180 ? -22.531 -4.779 22.980 1.00 96.94 180 GLY A N 1
ATOM 1383 C CA . GLY A 1 180 ? -21.302 -4.551 23.743 1.00 96.94 180 GLY A CA 1
ATOM 1384 C C . GLY A 1 180 ? -21.458 -4.851 25.232 1.00 96.94 180 GLY A C 1
ATOM 1385 O O . GLY A 1 180 ? -20.665 -5.600 25.799 1.00 96.94 180 GLY A O 1
ATOM 1386 N N . VAL A 1 181 ? -22.526 -4.355 25.868 1.00 98.06 181 VAL A N 1
ATOM 1387 C CA . VAL A 1 181 ? -22.820 -4.647 27.284 1.00 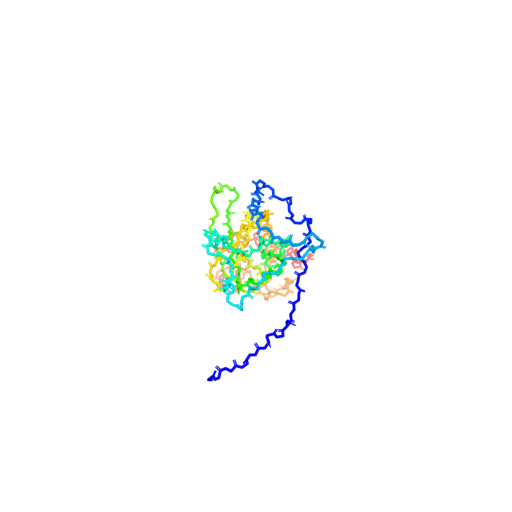98.06 181 VAL A CA 1
ATOM 1388 C C . VAL A 1 181 ? -23.000 -6.150 27.514 1.00 98.06 181 VAL A C 1
ATOM 1390 O O . VAL A 1 181 ? -22.494 -6.686 28.498 1.00 98.06 181 VAL A O 1
ATOM 1393 N N . ASN A 1 182 ? -23.674 -6.863 26.609 1.00 98.12 182 ASN A N 1
ATOM 1394 C CA . ASN A 1 182 ? -23.819 -8.315 26.722 1.00 98.12 182 ASN A CA 1
ATOM 1395 C C . ASN A 1 182 ? -22.487 -9.064 26.546 1.00 98.12 182 ASN A C 1
ATOM 1397 O O . ASN A 1 182 ? -22.306 -10.105 27.176 1.00 98.12 182 ASN A O 1
ATOM 1401 N N . ILE A 1 183 ? -21.561 -8.559 25.724 1.00 97.81 183 ILE A N 1
ATOM 1402 C CA . ILE A 1 183 ? -20.206 -9.117 25.601 1.00 97.81 183 ILE A CA 1
ATOM 1403 C C . ILE A 1 183 ? -19.414 -8.870 26.895 1.00 97.81 183 ILE A C 1
ATOM 1405 O O . ILE A 1 183 ? -18.840 -9.812 27.434 1.00 97.81 183 ILE A O 1
ATOM 1409 N N . ALA A 1 184 ? -19.452 -7.651 27.444 1.00 97.00 184 ALA A N 1
ATOM 1410 C CA . ALA A 1 184 ? -18.778 -7.293 28.699 1.00 97.00 184 ALA A CA 1
ATOM 1411 C C . ALA A 1 184 ? -19.284 -8.099 29.912 1.00 97.00 184 ALA A C 1
ATOM 1413 O O . ALA A 1 184 ? -18.545 -8.353 30.859 1.00 97.00 184 ALA A O 1
ATOM 1414 N N . LEU A 1 185 ? -20.552 -8.522 29.882 1.00 97.19 185 LEU A N 1
ATOM 1415 C CA . LEU A 1 185 ? -21.166 -9.395 30.887 1.00 97.19 185 LEU A CA 1
ATOM 1416 C C . LEU A 1 185 ? -20.966 -10.897 30.605 1.00 97.19 185 LEU A C 1
ATOM 1418 O O . LEU A 1 185 ? -21.586 -11.720 31.279 1.00 97.19 185 LEU A O 1
ATOM 1422 N N . GLU A 1 186 ? -20.158 -11.261 29.603 1.00 96.38 186 GLU A N 1
ATOM 1423 C CA . GLU A 1 186 ? -19.899 -12.643 29.160 1.00 96.38 186 GLU A CA 1
ATOM 1424 C C . GLU A 1 186 ? -21.159 -13.414 28.706 1.00 96.38 186 GLU A C 1
ATOM 1426 O O . GLU A 1 186 ? -21.172 -14.643 28.615 1.00 96.38 186 GLU A O 1
ATOM 1431 N N . LEU A 1 187 ? -22.243 -12.703 28.381 1.00 97.38 187 LEU A N 1
ATOM 1432 C CA . LEU A 1 187 ? -23.487 -13.282 27.857 1.00 97.38 187 LEU A CA 1
ATOM 1433 C C . LEU A 1 187 ? -23.414 -13.538 26.343 1.00 97.38 187 LEU A C 1
ATOM 1435 O O . LEU A 1 187 ? -24.249 -14.255 25.783 1.00 97.38 187 LEU A O 1
ATOM 1439 N N . ARG A 1 188 ? -22.428 -12.936 25.673 1.00 96.75 188 ARG A N 1
ATOM 1440 C CA . ARG A 1 188 ? -22.118 -13.069 24.245 1.00 96.75 188 ARG A CA 1
ATOM 1441 C C . ARG A 1 188 ? -20.610 -13.209 24.063 1.00 96.75 188 ARG A C 1
ATOM 1443 O O . ARG A 1 188 ? -19.835 -12.878 24.954 1.00 96.75 188 ARG A O 1
ATOM 1450 N N . MET A 1 189 ? -20.191 -13.735 22.916 1.00 96.38 189 MET A N 1
ATOM 1451 C CA . MET A 1 189 ? -18.767 -13.903 22.620 1.00 96.38 189 MET A CA 1
ATOM 1452 C C . MET A 1 189 ? -18.216 -12.639 21.963 1.00 96.38 189 MET A C 1
ATOM 1454 O O . MET A 1 189 ? -18.892 -12.057 21.123 1.00 96.38 189 MET A O 1
ATOM 1458 N N . LEU A 1 190 ? -16.960 -12.280 22.246 1.00 94.62 190 LEU A N 1
ATOM 1459 C CA . LEU A 1 190 ? -16.295 -11.124 21.624 1.00 94.62 190 LEU A CA 1
ATOM 1460 C C . LEU A 1 190 ? -16.335 -11.152 20.085 1.00 94.62 190 LEU A C 1
ATOM 1462 O O . LEU A 1 190 ? -16.494 -10.124 19.444 1.00 94.62 190 LEU A O 1
ATOM 1466 N N . ARG A 1 191 ? -16.267 -12.340 19.472 1.00 94.88 191 ARG A N 1
ATOM 1467 C CA . ARG A 1 191 ? -16.373 -12.497 18.009 1.00 94.88 191 ARG A CA 1
ATOM 1468 C C . ARG A 1 191 ? -17.703 -12.018 17.412 1.00 94.88 191 ARG A C 1
ATOM 1470 O O . ARG A 1 191 ? -17.782 -11.895 16.198 1.00 94.88 191 ARG A O 1
ATOM 1477 N N . ASP A 1 192 ? -18.738 -11.834 18.233 1.00 95.75 192 ASP A N 1
ATOM 1478 C CA . ASP A 1 192 ? -20.032 -11.327 17.774 1.00 95.75 192 ASP A CA 1
ATOM 1479 C C . ASP A 1 192 ? -19.945 -9.834 17.424 1.00 95.75 192 ASP A C 1
ATOM 1481 O O . ASP A 1 192 ? -20.733 -9.367 16.611 1.00 95.75 192 ASP A O 1
ATOM 1485 N N . CYS A 1 193 ? -18.994 -9.108 18.022 1.00 95.50 193 CYS A N 1
ATOM 1486 C CA . CYS A 1 193 ? -18.624 -7.751 17.645 1.00 95.50 193 CYS A CA 1
ATOM 1487 C C . CYS A 1 193 ? -17.232 -7.416 18.199 1.00 95.50 193 CYS A C 1
ATOM 1489 O O . CYS A 1 193 ? -17.086 -6.925 19.318 1.00 95.50 193 CYS A O 1
ATOM 1491 N N . SER A 1 194 ? -16.190 -7.714 17.418 1.00 95.06 194 SER A N 1
ATOM 1492 C CA . SER A 1 194 ? -14.804 -7.546 17.870 1.00 95.06 194 SER A CA 1
ATOM 1493 C C . SER A 1 194 ? -14.363 -6.088 17.952 1.00 95.06 194 SER A C 1
ATOM 1495 O O . SER A 1 194 ? -13.381 -5.810 18.625 1.00 95.06 194 SER A O 1
ATOM 1497 N N . VAL A 1 195 ? -15.073 -5.157 17.302 1.00 94.88 195 VAL A N 1
ATOM 1498 C CA . VAL A 1 195 ? -14.728 -3.724 17.330 1.00 94.88 195 VAL A CA 1
ATOM 1499 C C . VAL A 1 195 ? -14.921 -3.082 18.708 1.00 94.88 195 VAL A C 1
ATOM 1501 O O . VAL A 1 195 ? -14.458 -1.966 18.922 1.00 94.88 195 VAL A O 1
ATOM 1504 N N . PHE A 1 196 ? -15.600 -3.762 19.641 1.00 95.94 196 PHE A N 1
ATOM 1505 C CA . PHE A 1 196 ? -15.671 -3.328 21.037 1.00 95.94 196 PHE A CA 1
ATOM 1506 C C . PHE A 1 196 ? -14.343 -3.513 21.783 1.00 95.94 196 PHE A C 1
ATOM 1508 O O . PHE A 1 196 ? -14.073 -2.726 22.678 1.00 95.94 196 PHE A O 1
ATOM 1515 N N . ASP A 1 197 ? -13.516 -4.497 21.420 1.00 95.25 197 ASP A N 1
ATOM 1516 C CA . ASP A 1 197 ? -12.183 -4.705 22.013 1.00 95.25 197 ASP A CA 1
ATOM 1517 C C . ASP A 1 197 ? -11.172 -3.777 21.325 1.00 95.25 197 ASP A C 1
ATOM 1519 O O . ASP A 1 197 ? -10.378 -4.180 20.471 1.00 95.25 197 ASP A O 1
ATOM 1523 N N . ALA A 1 198 ? -11.273 -2.486 21.639 1.00 92.00 198 ALA A N 1
ATOM 1524 C CA . ALA A 1 198 ? -10.429 -1.445 21.062 1.00 92.00 198 ALA A CA 1
ATOM 1525 C C . ALA A 1 198 ? -8.976 -1.556 21.546 1.00 92.00 198 ALA A C 1
ATOM 1527 O O . ALA A 1 198 ? -8.052 -1.095 20.872 1.00 92.00 198 ALA A O 1
ATOM 1528 N N . THR A 1 199 ? -8.769 -2.151 22.721 1.00 90.25 199 THR A N 1
ATOM 1529 C CA . THR A 1 199 ? -7.441 -2.332 23.313 1.00 90.25 199 THR A 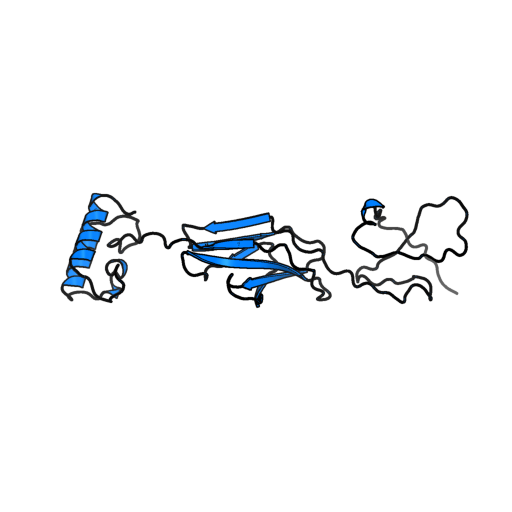CA 1
ATOM 1530 C C . THR A 1 199 ? -6.716 -3.582 22.798 1.00 90.25 199 THR A C 1
ATOM 1532 O O . THR A 1 199 ? -5.486 -3.657 22.881 1.00 90.25 199 THR A O 1
ATOM 1535 N N . GLY A 1 200 ? -7.445 -4.533 22.210 1.00 92.44 200 GLY A N 1
ATOM 1536 C CA . GLY A 1 200 ? -6.926 -5.787 21.668 1.00 92.44 200 GLY A CA 1
ATOM 1537 C C . GLY A 1 200 ? -6.556 -6.815 22.741 1.00 92.44 200 GLY A C 1
ATOM 1538 O O . GLY A 1 200 ? -5.763 -7.728 22.471 1.00 92.44 200 GLY A O 1
ATOM 1539 N N . ASP A 1 201 ? -7.072 -6.666 23.963 1.00 94.81 201 ASP A N 1
ATOM 1540 C CA . ASP A 1 201 ? -6.743 -7.512 25.113 1.00 94.81 201 ASP A CA 1
ATOM 1541 C C . ASP A 1 201 ? -7.645 -8.755 25.239 1.00 94.81 201 ASP A C 1
ATOM 1543 O O . ASP A 1 201 ? -7.386 -9.640 26.065 1.00 94.81 201 ASP A O 1
ATOM 1547 N N . ARG A 1 202 ? -8.612 -8.892 24.321 1.00 94.75 202 ARG A N 1
ATOM 1548 C CA . ARG A 1 202 ? -9.618 -9.959 24.226 1.00 94.75 202 ARG A CA 1
ATOM 1549 C C . ARG A 1 202 ? -10.702 -9.906 25.298 1.00 94.75 202 ARG A C 1
ATOM 1551 O O . ARG A 1 202 ? -11.359 -10.928 25.528 1.00 94.75 202 ARG A O 1
ATOM 1558 N N . ALA A 1 203 ? -10.923 -8.755 25.915 1.00 94.44 203 ALA A N 1
ATOM 1559 C CA . ALA A 1 203 ? -12.068 -8.481 26.766 1.00 94.44 203 ALA A CA 1
ATOM 1560 C C . ALA A 1 203 ? -12.857 -7.274 26.236 1.00 94.44 203 ALA A C 1
ATOM 1562 O O . ALA A 1 203 ? -12.405 -6.563 25.351 1.00 94.44 203 ALA A O 1
ATOM 1563 N N . VAL A 1 204 ? -14.078 -7.086 26.746 1.00 97.44 204 VAL A N 1
ATOM 1564 C CA . VAL A 1 204 ? -14.788 -5.807 26.612 1.00 97.44 204 VAL A CA 1
ATOM 1565 C C . VAL A 1 204 ? -14.973 -5.246 28.005 1.00 97.44 204 VAL A C 1
ATOM 1567 O O . VAL A 1 204 ? -15.602 -5.866 28.866 1.00 97.44 204 VAL A O 1
ATOM 1570 N N . THR A 1 205 ? -14.410 -4.074 28.225 1.00 95.88 205 THR A N 1
ATOM 1571 C CA . THR A 1 205 ? -14.364 -3.385 29.511 1.00 95.88 205 THR A CA 1
ATOM 1572 C C . THR A 1 205 ? -15.240 -2.133 29.496 1.00 95.88 205 THR A C 1
ATOM 1574 O O . THR A 1 205 ? -15.767 -1.709 28.467 1.00 95.88 205 THR A O 1
ATOM 1577 N N . VAL A 1 206 ? -15.479 -1.543 30.672 1.00 96.50 206 VAL A N 1
ATOM 1578 C CA . VAL A 1 206 ? -16.367 -0.373 30.788 1.00 96.50 206 VAL A CA 1
ATOM 1579 C C . VAL A 1 206 ? -15.829 0.818 29.998 1.00 96.50 206 VAL A C 1
ATOM 1581 O O . VAL A 1 206 ? -16.623 1.570 29.443 1.00 96.50 206 VAL A O 1
ATOM 1584 N N . ASP A 1 207 ? -14.515 1.007 29.926 1.00 96.56 207 ASP A N 1
ATOM 1585 C CA . ASP A 1 207 ? -13.899 2.083 29.151 1.00 96.56 207 ASP A CA 1
ATOM 1586 C C . ASP A 1 207 ? -14.165 1.955 27.645 1.00 96.56 207 ASP A C 1
ATOM 1588 O O . ASP A 1 207 ? -14.478 2.960 27.007 1.00 96.56 207 ASP A O 1
ATOM 1592 N N . GLU A 1 208 ? -14.183 0.742 27.099 1.00 96.88 208 GLU A N 1
ATOM 1593 C CA . GLU A 1 208 ? -14.568 0.492 25.705 1.00 96.88 208 GLU A CA 1
ATOM 1594 C C . GLU A 1 208 ? -16.066 0.729 25.459 1.00 96.88 208 GLU A C 1
ATOM 1596 O O . GLU A 1 208 ? -16.451 1.319 24.447 1.00 96.88 208 GLU A O 1
ATOM 1601 N N . ILE A 1 209 ? -16.928 0.371 26.420 1.00 97.38 209 ILE A N 1
ATOM 1602 C CA . ILE A 1 209 ? -18.359 0.719 26.362 1.00 97.38 209 ILE A CA 1
ATOM 1603 C C . ILE A 1 209 ? -18.554 2.239 26.403 1.00 97.38 209 ILE A C 1
ATOM 1605 O O . ILE A 1 209 ? -19.383 2.775 25.671 1.00 97.38 209 ILE A O 1
ATOM 1609 N N . LEU A 1 210 ? -17.800 2.956 27.239 1.00 97.31 210 LEU A N 1
ATOM 1610 C CA . LEU A 1 210 ? -17.863 4.417 27.303 1.00 97.31 210 LEU A CA 1
ATOM 1611 C C . LEU A 1 210 ? -17.369 5.065 26.005 1.00 97.31 210 LEU A C 1
ATOM 1613 O O . LEU A 1 210 ? -17.942 6.072 25.584 1.00 97.31 210 LEU A O 1
ATOM 1617 N N . LEU A 1 211 ? -16.361 4.481 25.354 1.00 96.19 211 LEU A N 1
ATOM 1618 C CA . LEU A 1 211 ? -15.902 4.919 24.039 1.00 96.19 211 LEU A CA 1
ATOM 1619 C C . LEU A 1 211 ? -17.007 4.751 22.986 1.00 96.19 211 LEU A C 1
ATOM 1621 O O . LEU A 1 211 ? -17.329 5.710 22.287 1.00 96.19 211 LEU A O 1
ATOM 1625 N N . ALA A 1 212 ? -17.671 3.595 22.951 1.00 97.12 212 ALA A N 1
ATOM 1626 C CA . ALA A 1 212 ? -18.806 3.362 22.059 1.00 97.12 212 ALA A CA 1
ATOM 1627 C C . ALA A 1 212 ? -19.987 4.309 22.329 1.00 97.12 212 ALA A C 1
ATOM 1629 O O . ALA A 1 212 ? -20.591 4.835 21.396 1.00 97.12 212 ALA A O 1
ATOM 1630 N N . VAL A 1 213 ? -20.301 4.599 23.599 1.00 97.94 213 VAL A N 1
ATOM 1631 C CA . VAL A 1 213 ? -21.329 5.597 23.955 1.00 97.94 213 VAL A CA 1
ATOM 1632 C C . VAL A 1 213 ? -20.935 6.987 23.454 1.00 97.94 213 VAL A C 1
ATOM 1634 O O . VAL A 1 213 ? -21.784 7.723 22.955 1.00 97.94 213 VAL A O 1
ATOM 1637 N N . SER A 1 214 ? -19.657 7.360 23.565 1.00 96.81 214 SER A N 1
ATOM 1638 C CA . SER A 1 214 ? -19.162 8.624 23.018 1.00 96.81 214 SER A CA 1
ATOM 1639 C C . SER A 1 214 ? -19.332 8.682 21.498 1.00 96.81 214 SER A C 1
ATOM 1641 O O . SER A 1 214 ? -19.787 9.709 20.995 1.00 96.81 214 SER A O 1
ATOM 1643 N N . ASN A 1 215 ? -19.039 7.593 20.783 1.00 96.94 215 ASN A N 1
ATOM 1644 C CA . ASN A 1 215 ? -19.229 7.503 19.332 1.00 96.94 215 ASN A CA 1
ATOM 1645 C C . ASN A 1 215 ? -20.716 7.584 18.946 1.00 96.94 215 ASN A C 1
ATOM 1647 O O . ASN A 1 215 ? -21.073 8.302 18.017 1.00 96.94 215 ASN A O 1
ATOM 1651 N N . ALA A 1 216 ? -21.609 6.957 19.716 1.00 97.25 216 ALA A N 1
ATOM 1652 C CA . ALA A 1 216 ? -23.057 7.058 19.506 1.00 97.25 216 ALA A CA 1
ATOM 1653 C C . ALA A 1 216 ? -23.588 8.496 19.669 1.00 97.25 216 ALA A C 1
ATOM 1655 O O . ALA A 1 216 ? -24.567 8.886 19.033 1.00 97.25 216 ALA A O 1
ATOM 1656 N N . LEU A 1 217 ? -22.963 9.292 20.545 1.00 97.12 217 LEU A N 1
ATOM 1657 C CA . LEU A 1 217 ? -23.379 10.667 20.835 1.00 97.12 217 LEU A CA 1
ATOM 1658 C C . LEU A 1 217 ? -22.752 11.703 19.900 1.00 97.12 217 LEU A C 1
ATOM 1660 O O . LEU A 1 217 ? -23.409 12.688 19.560 1.00 97.12 217 LEU A O 1
ATOM 1664 N N . ASN A 1 218 ? -21.485 11.514 19.533 1.00 96.25 218 ASN A N 1
ATOM 1665 C CA . ASN A 1 218 ? -20.689 12.513 18.818 1.00 96.25 218 ASN A CA 1
ATOM 1666 C C . ASN A 1 218 ? -20.430 12.147 17.348 1.00 96.25 218 ASN A C 1
ATOM 1668 O O . ASN A 1 218 ? -19.953 13.000 16.601 1.00 96.25 218 ASN A O 1
ATOM 1672 N N . GLY A 1 219 ? -20.778 10.926 16.936 1.00 92.50 219 GLY A N 1
ATOM 1673 C CA . GLY A 1 219 ? -20.390 10.340 15.657 1.00 92.50 219 GLY A CA 1
ATOM 1674 C C . GLY A 1 219 ? -19.079 9.557 15.755 1.00 92.50 219 GLY A C 1
ATOM 1675 O O . GLY A 1 219 ? -18.286 9.755 16.679 1.00 92.50 219 GLY A O 1
ATOM 1676 N N . CYS A 1 220 ? -18.881 8.656 14.795 1.00 92.19 220 CYS A N 1
ATOM 1677 C CA . CYS A 1 220 ? -17.618 7.958 14.589 1.00 92.19 220 CYS A CA 1
ATOM 1678 C C . CYS A 1 220 ? -16.519 8.931 14.099 1.00 92.19 220 CYS A C 1
ATOM 1680 O O . CYS A 1 220 ? -16.850 9.953 13.487 1.00 92.19 220 CYS A O 1
ATOM 1682 N N . PRO A 1 221 ? -15.240 8.657 14.419 1.00 85.94 221 PRO A N 1
ATOM 1683 C CA . PRO A 1 221 ? -14.098 9.473 13.998 1.00 85.94 221 PRO A CA 1
ATOM 1684 C C . PRO A 1 221 ? -13.842 9.466 12.485 1.00 85.94 221 PRO A C 1
ATOM 1686 O O . PRO A 1 221 ? -14.292 8.522 11.801 1.00 85.94 221 PRO A O 1
#

Foldseek 3Di:
DDDDDDDDDPDDDDDDPVVVDDDDDDPDDDDDDDPPDDPDDDFDADPVRDRPDDDPPPPPDPPPDAWAAWEWDDWDADQVQQKIKTFTDDIPQFQKKFKWKDFPPDPDTDGDDIGNDRMDIDSPAPAQGKMKMWMWGAHPVRGIYDIYDIDIDTTHHHDDQQLQCQVPPQAHDPVSLVVLVCQQVVVDACVSRVSLPVVPPRGRDVVSSVSNVCCNVPTGD

Secondary structure (DSSP, 8-state):
-----PPPP-------GGGG-SSS-----------TT-------B-TTS-B----TTTTT-----PPPPP-EEEEEE-TTT--EEEEE---TTEEEEEEEEE-TT-SS-EEEEEESSSEEEE--SPTT-EEEEEEEEEETT-PBPPPPPPEEEE--PPPPP-TT-SS-SS---HHHHHHHHHHHTTSS-GGG-GGG-SSSSSS--HHHHHHHHHHHHH---

pLDDT: mean 77.02, std 27.31, range [23.3, 98.75]